Protein AF-A0A959GGP5-F1 (afdb_monomer_lite)

Sequence (194 aa):
MKNLGNFVFILMLCLPVWLNAQAEVTYNLEYDNGTQTYTVSMTSNTAFNPPLSRLTSSTQVTIVVPQVAGGWQVNNLGNLTALQWGFSFLDGTTEGLTDDYLFFAPSNAGTYAPFPISAGTSIPLFSFQSGSGCVGDLALYDNVNDPLNGVPTINADNNMVILGAGPGNIYAGNDSGNVSCAALCEADAGALSY

pLDDT: mean 88.18, std 17.29, range [42.06, 98.88]

Foldseek 3Di:
DDDDDDDDDPPPDPPPPPPPPQKAKAKEWAADLVVQKIWIKMAIQDKDDPPQQAWAQVAKWKKKAADDVPFWDWAPKFFQAQFAKDKDWDDCVVVVDGIIMIMITTPQRPNGGGDIHDHGDIRTGIMTHTPVRFDWWMATDDCPPDPCVVPVVDDRDRFTDTNNSPDDGRYDYYPDGIYHSPNPPPPPPPPPDD

Radius of gyration: 23.64 Å; chains: 1; bounding box: 49×64×92 Å

Structure (mmCIF, N/CA/C/O backbone):
data_AF-A0A959GGP5-F1
#
_entry.id   AF-A0A959GGP5-F1
#
loop_
_atom_site.group_PDB
_atom_site.id
_atom_site.type_symbol
_atom_site.label_atom_id
_atom_site.label_alt_id
_atom_site.label_comp_id
_atom_site.label_asym_id
_atom_site.label_entity_id
_atom_site.label_seq_id
_atom_site.pdbx_PDB_ins_code
_atom_site.Cartn_x
_atom_site.Cartn_y
_atom_site.Cartn_z
_atom_site.occupancy
_atom_site.B_iso_or_equiv
_atom_site.auth_seq_id
_atom_site.auth_comp_id
_atom_site.auth_asym_id
_atom_site.auth_atom_id
_atom_site.pdbx_PDB_model_num
ATOM 1 N N . MET A 1 1 ? 30.192 -0.939 71.213 1.00 45.00 1 MET A N 1
ATOM 2 C CA . MET A 1 1 ? 29.658 -1.429 69.924 1.00 45.00 1 MET A CA 1
ATOM 3 C C . MET A 1 1 ? 28.136 -1.447 70.014 1.00 45.00 1 MET A C 1
ATOM 5 O O . MET A 1 1 ? 27.591 -2.332 70.657 1.00 45.00 1 MET A O 1
ATOM 9 N N . LYS A 1 2 ? 27.458 -0.419 69.487 1.00 42.06 2 LYS A N 1
ATOM 10 C CA . LYS A 1 2 ? 25.993 -0.353 69.349 1.00 42.06 2 LYS A CA 1
ATOM 11 C C . LYS A 1 2 ? 25.688 0.288 67.993 1.00 42.06 2 LYS A C 1
ATOM 13 O O . LYS A 1 2 ? 26.167 1.384 67.724 1.00 42.06 2 LYS A O 1
ATOM 18 N N . ASN A 1 3 ? 24.977 -0.459 67.153 1.00 48.59 3 ASN A N 1
ATOM 19 C CA . ASN A 1 3 ? 24.591 -0.122 65.785 1.00 48.59 3 ASN A CA 1
ATOM 20 C C . ASN A 1 3 ? 23.670 1.105 65.752 1.00 48.59 3 ASN A C 1
ATOM 22 O O . ASN A 1 3 ? 22.672 1.126 66.470 1.00 48.59 3 ASN A O 1
ATOM 26 N N . LEU A 1 4 ? 23.962 2.071 64.879 1.00 48.19 4 LEU A N 1
ATOM 27 C CA . LEU A 1 4 ? 23.022 3.118 64.484 1.00 48.19 4 LEU A CA 1
ATOM 28 C C . LEU A 1 4 ? 22.829 3.011 62.969 1.00 48.19 4 LEU A C 1
ATOM 30 O O . LEU A 1 4 ? 23.739 3.287 62.191 1.00 48.19 4 LEU A O 1
ATOM 34 N N . GLY A 1 5 ? 21.673 2.473 62.588 1.00 48.69 5 GLY A N 1
ATOM 35 C CA . GLY A 1 5 ? 21.310 2.170 61.213 1.00 48.69 5 GLY A CA 1
ATOM 36 C C . GLY A 1 5 ? 20.827 3.390 60.429 1.00 48.69 5 GLY A C 1
ATOM 37 O O . GLY A 1 5 ? 20.190 4.285 60.977 1.00 48.69 5 GLY A O 1
ATOM 38 N N . ASN A 1 6 ? 21.158 3.355 59.137 1.00 54.94 6 ASN A N 1
ATOM 39 C CA . ASN A 1 6 ? 20.435 3.849 57.964 1.00 54.94 6 ASN A CA 1
ATOM 40 C C . ASN A 1 6 ? 19.248 4.790 58.192 1.00 54.94 6 ASN A C 1
ATOM 42 O O . ASN A 1 6 ? 18.201 4.337 58.632 1.00 54.94 6 ASN A O 1
ATOM 46 N N . PHE A 1 7 ? 19.352 6.016 57.678 1.00 51.56 7 PHE A N 1
ATOM 47 C CA . PHE A 1 7 ? 18.235 6.715 57.032 1.00 51.56 7 PHE A CA 1
ATOM 48 C C . PHE A 1 7 ? 18.801 7.798 56.099 1.00 51.56 7 PHE A C 1
ATOM 50 O O . PHE A 1 7 ? 18.854 8.975 56.438 1.00 51.56 7 PHE A O 1
ATOM 57 N N . VAL A 1 8 ? 19.264 7.393 54.913 1.00 55.62 8 VAL A N 1
ATOM 58 C CA . VAL A 1 8 ? 19.416 8.325 53.786 1.00 55.62 8 VAL A CA 1
ATOM 59 C C . VAL A 1 8 ? 18.272 8.037 52.823 1.00 55.62 8 VAL A C 1
ATOM 61 O O . VAL A 1 8 ? 18.156 6.952 52.261 1.00 55.62 8 VAL A O 1
ATOM 64 N N . PHE A 1 9 ? 17.389 9.025 52.748 1.00 52.56 9 PHE A N 1
ATOM 65 C CA . PHE A 1 9 ? 16.197 9.151 51.922 1.00 52.56 9 PHE A CA 1
ATOM 66 C C . PHE A 1 9 ? 16.460 8.745 50.456 1.00 52.56 9 PHE A C 1
ATOM 68 O O . PHE A 1 9 ? 17.037 9.510 49.687 1.00 52.56 9 PHE A O 1
ATOM 75 N N . ILE A 1 10 ? 15.987 7.565 50.044 1.00 54.25 10 ILE A N 1
ATOM 76 C CA . ILE A 1 10 ? 15.736 7.252 48.630 1.00 54.25 10 ILE A CA 1
ATOM 77 C C . ILE A 1 10 ? 14.322 7.759 48.331 1.00 54.25 10 ILE A C 1
ATOM 79 O O . ILE A 1 10 ? 13.338 7.043 48.481 1.00 54.25 10 ILE A O 1
ATOM 83 N N . LEU A 1 11 ? 14.221 9.037 47.971 1.00 48.03 11 LEU A N 1
ATOM 84 C CA . LEU A 1 11 ? 13.014 9.654 47.419 1.00 48.03 11 LEU A CA 1
ATOM 85 C C . LEU A 1 11 ? 13.332 10.112 45.991 1.00 48.03 11 LEU A C 1
ATOM 87 O O . LEU A 1 11 ? 13.309 11.298 45.677 1.00 48.03 11 LEU A O 1
ATOM 91 N N . MET A 1 12 ? 13.707 9.159 45.138 1.00 55.72 12 MET A N 1
ATOM 92 C CA . MET A 1 12 ? 13.961 9.395 43.720 1.00 55.72 12 MET A CA 1
ATOM 93 C C . MET A 1 12 ? 12.880 8.678 42.909 1.00 55.72 12 MET A C 1
ATOM 95 O O . MET A 1 12 ? 12.949 7.479 42.668 1.00 55.72 12 MET A O 1
ATOM 99 N N . LEU A 1 13 ? 11.843 9.453 42.582 1.00 56.72 13 LEU A N 1
ATOM 100 C CA . LEU A 1 13 ? 10.975 9.326 41.410 1.00 56.72 13 LEU A CA 1
ATOM 101 C C . LEU A 1 13 ? 10.589 7.899 40.963 1.00 56.72 13 LEU A C 1
ATOM 103 O O . LEU A 1 13 ? 11.024 7.421 39.921 1.00 56.72 13 LEU A O 1
ATOM 107 N N . CYS A 1 14 ? 9.627 7.287 41.656 1.00 47.84 14 CYS A N 1
ATOM 108 C CA . CYS A 1 14 ? 8.654 6.410 40.993 1.00 47.84 14 CYS A CA 1
ATOM 109 C C . CYS A 1 14 ? 7.588 7.283 40.309 1.00 47.84 14 CYS A C 1
ATOM 111 O O . CYS A 1 14 ? 6.448 7.350 40.764 1.00 47.84 14 CYS A O 1
ATOM 113 N N . LEU A 1 15 ? 7.958 8.000 39.241 1.00 56.94 15 LEU A N 1
ATOM 114 C CA . LEU A 1 15 ? 6.947 8.425 38.274 1.00 56.94 15 LEU A CA 1
ATOM 115 C C . LEU A 1 15 ? 6.553 7.162 37.500 1.00 56.94 15 LEU A C 1
ATOM 117 O O . LEU A 1 15 ? 7.431 6.577 36.862 1.00 56.94 15 LEU A O 1
ATOM 121 N N . PRO A 1 16 ? 5.288 6.709 37.536 1.00 55.59 16 PRO A N 1
ATOM 122 C CA . PRO A 1 16 ? 4.831 5.759 36.540 1.00 55.59 16 PRO A CA 1
ATOM 123 C C . PRO A 1 16 ? 4.953 6.472 35.194 1.00 55.59 16 PRO A C 1
ATOM 125 O O . PRO A 1 16 ? 4.174 7.373 34.879 1.00 55.59 16 PRO A O 1
ATOM 128 N N . VAL A 1 17 ? 5.984 6.127 34.424 1.00 55.81 17 VAL A N 1
ATOM 129 C CA . VAL A 1 17 ? 6.032 6.467 33.008 1.00 55.81 17 VAL A CA 1
ATOM 130 C C . VAL A 1 17 ? 4.931 5.621 32.390 1.00 55.81 17 VAL A C 1
ATOM 132 O O . VAL A 1 17 ? 5.121 4.446 32.091 1.00 55.81 17 VAL A O 1
ATOM 135 N N . TRP A 1 18 ? 3.734 6.194 32.301 1.00 48.09 18 TRP A N 1
ATOM 136 C CA . TRP A 1 18 ? 2.673 5.658 31.471 1.00 48.09 18 TRP A CA 1
ATOM 137 C C . TRP A 1 18 ? 3.182 5.767 30.033 1.00 48.09 18 TRP A C 1
ATOM 139 O O . TRP A 1 18 ? 2.993 6.794 29.381 1.00 48.09 18 TRP A O 1
ATOM 149 N N . LEU A 1 19 ? 3.902 4.745 29.558 1.00 53.75 19 LEU A N 1
ATOM 150 C CA . LEU A 1 19 ? 4.092 4.546 28.130 1.00 53.75 19 LEU A CA 1
ATOM 151 C C . LEU A 1 19 ? 2.705 4.239 27.570 1.00 53.75 19 LEU A C 1
ATOM 153 O O . LEU A 1 19 ? 2.267 3.092 27.541 1.00 53.75 19 LEU A O 1
ATOM 157 N N . ASN A 1 20 ? 1.983 5.284 27.174 1.00 55.25 20 ASN A N 1
ATOM 158 C CA . ASN A 1 20 ? 0.914 5.110 26.211 1.00 55.25 20 ASN A CA 1
ATOM 159 C C . ASN A 1 20 ? 1.620 4.687 24.926 1.00 55.25 20 ASN A C 1
ATOM 161 O O . ASN A 1 20 ? 2.305 5.506 24.312 1.00 55.25 20 ASN A O 1
ATOM 165 N N . ALA A 1 21 ? 1.532 3.402 24.579 1.00 67.44 21 ALA A N 1
ATOM 166 C CA . ALA A 1 21 ? 1.936 2.954 23.257 1.00 67.44 21 ALA A CA 1
ATOM 167 C C . ALA A 1 21 ? 1.161 3.808 22.248 1.00 67.44 21 A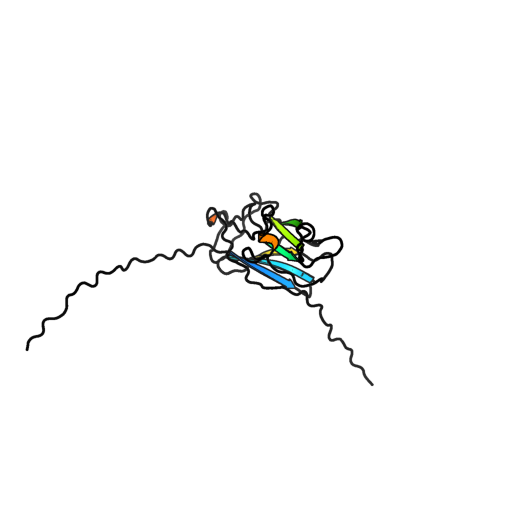LA A C 1
ATOM 169 O O . ALA A 1 21 ? -0.069 3.890 22.323 1.00 67.44 21 ALA A O 1
ATOM 170 N N . GLN A 1 22 ? 1.879 4.524 21.383 1.00 84.25 22 GLN A N 1
ATOM 171 C CA . GLN A 1 22 ? 1.227 5.254 20.306 1.00 84.25 22 GLN A CA 1
ATOM 172 C C . GLN A 1 22 ? 0.592 4.228 19.366 1.00 84.25 22 GLN A C 1
ATOM 174 O O . GLN A 1 22 ? 1.117 3.124 19.196 1.00 84.25 22 GLN A O 1
ATOM 179 N N . ALA A 1 23 ? -0.574 4.561 18.814 1.00 91.19 23 ALA A N 1
ATOM 180 C CA . ALA A 1 23 ? -1.186 3.709 17.810 1.00 91.19 23 ALA A CA 1
ATOM 181 C C . ALA A 1 23 ? -0.257 3.653 16.599 1.00 91.19 23 ALA A C 1
ATOM 183 O O . ALA A 1 23 ? 0.131 4.693 16.075 1.00 91.19 23 ALA A O 1
ATOM 184 N N . GLU A 1 24 ? 0.079 2.443 16.180 1.00 96.62 24 GLU A N 1
ATOM 185 C CA . GLU A 1 24 ? 0.957 2.173 15.050 1.00 96.62 24 GLU A CA 1
ATOM 186 C C . GLU A 1 24 ? 0.287 1.144 14.146 1.00 96.62 24 GLU A C 1
ATOM 188 O O . GLU A 1 24 ? -0.439 0.252 14.613 1.00 96.62 24 GLU A O 1
ATOM 193 N N . VAL A 1 25 ? 0.507 1.302 12.845 1.00 98.31 25 VAL A N 1
ATOM 194 C CA . VAL A 1 25 ? 0.035 0.398 11.804 1.00 98.31 25 VAL A CA 1
ATOM 195 C C . VAL A 1 25 ? 1.187 0.033 10.888 1.00 98.31 25 VAL A C 1
ATOM 197 O O . VAL A 1 25 ? 1.872 0.909 10.368 1.00 98.31 25 VAL A O 1
ATOM 200 N N . THR A 1 26 ? 1.358 -1.258 10.651 1.00 98.75 26 THR A N 1
ATOM 201 C CA . THR A 1 26 ? 2.254 -1.783 9.624 1.00 98.75 26 THR A CA 1
ATOM 202 C C . THR A 1 26 ? 1.454 -2.280 8.429 1.00 98.75 26 THR A C 1
ATOM 204 O O . THR A 1 26 ? 0.290 -2.681 8.563 1.00 98.75 26 THR A O 1
ATOM 207 N N . TYR A 1 27 ? 2.068 -2.235 7.251 1.00 98.88 27 TYR A N 1
ATOM 208 C CA . TYR A 1 27 ? 1.533 -2.841 6.035 1.00 98.88 27 TYR A CA 1
ATOM 209 C C . TYR A 1 27 ? 2.279 -4.120 5.685 1.00 98.88 27 TYR A C 1
ATOM 211 O O . TYR A 1 27 ? 3.458 -4.272 5.978 1.00 98.88 27 TYR A O 1
ATOM 219 N N . ASN A 1 28 ? 1.587 -5.038 5.027 1.00 98.81 28 ASN A N 1
ATOM 220 C CA . ASN A 1 28 ? 2.156 -6.286 4.546 1.00 98.81 28 ASN A CA 1
ATOM 221 C C . ASN A 1 28 ? 1.606 -6.582 3.153 1.00 98.81 28 ASN A C 1
ATOM 223 O O . ASN A 1 28 ? 0.406 -6.419 2.916 1.00 98.81 28 ASN A O 1
ATOM 227 N N . LEU A 1 29 ? 2.493 -6.988 2.250 1.00 98.75 29 LEU A N 1
ATOM 228 C CA . LEU A 1 29 ? 2.181 -7.441 0.905 1.00 98.75 29 LEU A CA 1
ATOM 229 C C . LEU A 1 29 ? 2.503 -8.931 0.812 1.00 98.75 29 LEU A C 1
ATOM 231 O O . LEU A 1 29 ? 3.594 -9.368 1.169 1.00 98.75 29 LEU A O 1
ATOM 235 N N . GLU A 1 30 ? 1.560 -9.703 0.291 1.00 97.62 30 GLU A N 1
ATOM 236 C CA . GLU A 1 30 ? 1.712 -11.137 0.054 1.00 97.62 30 GLU A CA 1
ATOM 237 C C . GLU A 1 30 ? 1.300 -11.483 -1.370 1.00 97.62 30 GLU A C 1
ATOM 239 O O . GLU A 1 30 ? 0.465 -10.799 -1.962 1.00 97.62 30 GLU A O 1
ATOM 244 N N . TYR A 1 31 ? 1.863 -12.564 -1.906 1.00 96.69 31 TYR A N 1
ATOM 245 C CA . TYR A 1 31 ? 1.491 -13.117 -3.203 1.00 96.69 31 TYR A CA 1
ATOM 246 C C . TYR A 1 31 ? 1.055 -14.572 -3.054 1.00 96.69 31 TYR A C 1
ATOM 248 O O . TYR A 1 31 ? 1.803 -15.408 -2.547 1.00 96.69 31 TYR A O 1
ATOM 256 N N . ASP A 1 32 ? -0.149 -14.878 -3.528 1.00 94.81 32 ASP A N 1
ATOM 257 C CA . ASP A 1 32 ? -0.645 -16.243 -3.653 1.00 94.81 32 ASP A CA 1
ATOM 258 C C . ASP A 1 32 ? -0.394 -16.756 -5.072 1.00 94.81 32 ASP A C 1
ATOM 260 O O . ASP A 1 32 ? -0.981 -16.275 -6.042 1.00 94.81 32 ASP A O 1
ATOM 264 N N . ASN A 1 33 ? 0.452 -17.777 -5.187 1.00 90.88 33 ASN A N 1
ATOM 265 C CA . ASN A 1 33 ? 0.838 -18.358 -6.467 1.00 90.88 33 ASN A CA 1
ATOM 266 C C . ASN A 1 33 ? -0.282 -19.176 -7.132 1.00 90.88 33 ASN A C 1
ATOM 268 O O . ASN A 1 33 ? -0.323 -19.295 -8.354 1.00 90.88 33 ASN A O 1
ATOM 272 N N . GLY A 1 34 ? -1.204 -19.740 -6.345 1.00 90.56 34 GLY A N 1
ATOM 273 C CA . GLY A 1 34 ? -2.323 -20.520 -6.874 1.00 90.56 34 GLY A CA 1
ATOM 274 C C . GLY A 1 34 ? -3.360 -19.640 -7.567 1.00 90.56 34 GLY A C 1
ATOM 275 O O . GLY A 1 34 ? -3.949 -20.039 -8.570 1.00 90.56 34 GLY A O 1
ATOM 276 N N . THR A 1 35 ? -3.558 -18.425 -7.054 1.00 92.75 35 THR A N 1
ATOM 277 C CA . THR A 1 35 ? -4.512 -17.453 -7.607 1.00 92.75 35 THR A CA 1
ATOM 278 C C . THR A 1 35 ? -3.846 -16.307 -8.368 1.00 92.75 35 THR A C 1
ATOM 280 O O . THR A 1 35 ? -4.548 -15.488 -8.956 1.00 92.75 35 THR A O 1
ATOM 283 N N . GLN A 1 36 ? -2.512 -16.244 -8.371 1.00 93.88 36 GLN A N 1
ATOM 284 C CA . GLN A 1 36 ? -1.698 -15.154 -8.921 1.00 93.88 36 GLN A CA 1
ATOM 285 C C . GLN A 1 36 ? -2.081 -13.774 -8.370 1.00 93.88 36 GLN A C 1
ATOM 287 O O . GLN A 1 36 ? -2.052 -12.773 -9.088 1.00 93.88 36 GLN A O 1
ATOM 292 N N . THR A 1 37 ? -2.473 -13.727 -7.098 1.00 96.31 37 THR A N 1
ATOM 293 C CA . THR A 1 37 ? -3.081 -12.548 -6.478 1.00 96.31 37 THR A CA 1
ATOM 294 C C . THR A 1 37 ? -2.156 -11.957 -5.430 1.00 96.31 37 THR A C 1
ATOM 296 O O . THR A 1 37 ? -1.732 -12.645 -4.503 1.00 96.31 37 THR A O 1
ATOM 299 N N . TYR A 1 38 ? -1.895 -10.660 -5.550 1.00 98.00 38 TYR A N 1
ATOM 300 C CA . TYR A 1 38 ? -1.290 -9.864 -4.494 1.00 98.00 38 TYR A CA 1
ATOM 301 C C . TYR A 1 38 ? -2.360 -9.435 -3.496 1.00 98.00 38 TYR A C 1
ATOM 303 O O . TYR A 1 38 ? -3.426 -8.971 -3.899 1.00 98.00 38 TYR A O 1
ATOM 311 N N . THR A 1 39 ? -2.076 -9.549 -2.202 1.00 98.69 39 THR A N 1
ATOM 312 C CA . THR A 1 39 ? -2.950 -9.058 -1.130 1.00 98.69 39 THR A CA 1
ATOM 313 C C . THR A 1 39 ? -2.188 -8.081 -0.256 1.00 98.69 39 THR A C 1
ATOM 315 O O . THR A 1 39 ? -1.097 -8.386 0.217 1.00 98.69 39 THR A O 1
ATOM 318 N N . VAL A 1 40 ? -2.785 -6.911 -0.030 1.00 98.81 40 VAL A N 1
ATOM 319 C CA . VAL A 1 40 ? -2.290 -5.922 0.925 1.00 98.81 40 VAL A CA 1
ATOM 320 C C . VAL A 1 40 ? -3.116 -6.015 2.194 1.00 98.81 40 VAL A C 1
ATOM 322 O O . VAL A 1 40 ? -4.348 -5.948 2.161 1.00 98.81 40 VAL A O 1
ATOM 325 N N . SER A 1 41 ? -2.433 -6.111 3.325 1.00 98.88 41 SER A N 1
ATOM 326 C CA . SER A 1 41 ? -3.032 -6.119 4.656 1.00 98.88 41 SER A CA 1
ATOM 327 C C . SER A 1 41 ? -2.415 -5.063 5.562 1.00 98.88 41 SER A C 1
ATOM 329 O O . SER A 1 41 ? -1.284 -4.632 5.346 1.00 98.88 41 SER A O 1
ATOM 331 N N . MET A 1 42 ? -3.149 -4.686 6.606 1.00 98.62 42 MET A N 1
ATOM 332 C CA . MET A 1 42 ? -2.640 -3.868 7.703 1.00 98.62 42 MET A CA 1
ATOM 333 C C . MET A 1 42 ? -2.699 -4.620 9.030 1.00 98.62 42 MET A C 1
ATOM 335 O O . MET A 1 42 ? -3.643 -5.372 9.269 1.00 98.62 42 MET A O 1
ATOM 339 N N . THR A 1 43 ? -1.766 -4.328 9.931 1.00 98.69 43 THR A N 1
ATOM 340 C CA . THR A 1 43 ? -1.826 -4.760 11.333 1.00 98.69 43 THR A CA 1
ATOM 341 C C . THR A 1 43 ? -1.704 -3.535 12.221 1.00 98.69 43 THR A C 1
ATOM 343 O O . THR A 1 43 ? -0.783 -2.747 12.051 1.00 98.69 43 THR A O 1
ATOM 346 N N . SER A 1 44 ? -2.622 -3.355 13.175 1.00 98.25 44 SER A N 1
ATOM 347 C CA . SER A 1 44 ? -2.496 -2.291 14.179 1.00 98.25 44 SER A CA 1
ATOM 348 C C . SER A 1 44 ? -2.109 -2.854 15.537 1.00 98.25 44 SER A C 1
ATOM 350 O O . SER A 1 44 ? -2.639 -3.884 15.950 1.00 98.25 44 SER A O 1
ATOM 352 N N . ASN A 1 45 ? -1.255 -2.152 16.282 1.00 97.62 45 ASN A N 1
ATOM 353 C CA . ASN A 1 45 ? -0.981 -2.476 17.687 1.00 97.62 45 ASN A CA 1
ATOM 354 C C . ASN A 1 45 ? -2.140 -2.082 18.633 1.00 97.62 45 ASN A C 1
ATOM 356 O O . ASN A 1 45 ? -2.149 -2.469 19.801 1.00 97.62 45 ASN A O 1
ATOM 360 N N . THR A 1 46 ? -3.123 -1.328 18.132 1.00 96.94 46 THR A N 1
ATOM 361 C CA . THR A 1 46 ? -4.232 -0.758 18.899 1.00 96.94 46 THR A CA 1
ATOM 362 C C . THR A 1 46 ? -5.565 -1.207 18.312 1.00 96.94 46 THR A C 1
ATOM 364 O O . THR A 1 46 ? -5.748 -1.261 17.098 1.00 96.94 46 THR A O 1
ATOM 367 N N . ALA A 1 47 ? -6.525 -1.532 19.178 1.00 97.81 47 ALA A N 1
ATOM 368 C CA . ALA A 1 47 ? -7.859 -1.912 18.737 1.00 97.81 47 ALA A CA 1
ATOM 369 C C . ALA A 1 47 ? -8.753 -0.679 18.536 1.00 97.81 47 ALA A C 1
ATOM 371 O O . ALA A 1 47 ? -8.809 0.203 19.394 1.00 97.81 47 ALA A O 1
ATOM 372 N N . PHE A 1 48 ? -9.527 -0.663 17.451 1.00 97.56 48 PHE A N 1
ATOM 373 C CA . PHE A 1 48 ? -10.536 0.357 17.178 1.00 97.56 48 PHE A CA 1
ATOM 374 C C . PHE A 1 48 ? -11.872 -0.293 16.834 1.00 97.56 48 PHE A C 1
ATOM 376 O O . PHE A 1 48 ? -11.954 -1.175 15.982 1.00 97.56 48 PHE A O 1
ATOM 383 N N . ASN A 1 49 ? -12.946 0.191 17.451 1.00 97.69 49 ASN A N 1
ATOM 384 C CA . ASN A 1 49 ? -14.305 -0.244 17.143 1.00 97.69 49 ASN A CA 1
ATOM 385 C C . ASN A 1 49 ? -15.060 0.849 16.376 1.00 97.69 49 ASN A C 1
ATOM 387 O O . ASN A 1 49 ? -14.814 2.037 16.616 1.00 97.69 49 ASN A O 1
ATOM 391 N N . PRO A 1 50 ? -16.000 0.490 15.483 1.00 96.94 50 PRO A N 1
ATOM 392 C CA . PRO A 1 50 ? -16.883 1.460 14.853 1.00 96.94 50 PRO A CA 1
ATOM 393 C C . PRO A 1 50 ? -17.583 2.352 15.897 1.00 96.94 50 PRO A C 1
ATOM 395 O O . PRO A 1 50 ? -18.003 1.852 16.941 1.00 96.94 50 PRO A O 1
ATOM 398 N N . PRO A 1 51 ? -17.726 3.666 15.641 1.00 95.31 51 PRO A N 1
ATOM 399 C CA . PRO A 1 51 ? -17.366 4.366 14.404 1.00 95.31 51 PRO A CA 1
ATOM 400 C C . PRO A 1 51 ? -15.903 4.848 14.344 1.00 95.31 51 PRO A C 1
ATOM 402 O O . PRO A 1 51 ? -15.510 5.441 13.341 1.00 95.31 51 PRO A O 1
ATOM 405 N N . LEU A 1 52 ? -15.106 4.630 15.396 1.00 96.81 52 LEU A N 1
ATOM 406 C CA . LEU A 1 52 ? -13.742 5.156 15.530 1.00 96.81 52 LEU A CA 1
ATOM 407 C C . LEU A 1 52 ? -12.700 4.396 14.700 1.00 96.81 52 LEU A C 1
ATOM 409 O O . LEU A 1 52 ? -11.643 4.942 14.412 1.00 96.81 52 LEU A O 1
ATOM 413 N N . SER A 1 53 ? -13.001 3.188 14.232 1.00 97.00 53 SER A N 1
ATOM 414 C CA . SER A 1 53 ? -12.149 2.428 13.304 1.00 97.00 53 SER A CA 1
ATOM 415 C C . SER A 1 53 ? -12.159 2.951 11.861 1.00 97.00 53 SER A C 1
ATOM 417 O O . SER A 1 53 ? -11.788 2.247 10.927 1.00 97.00 53 SER A O 1
ATOM 419 N N . ARG A 1 54 ? -12.615 4.188 11.648 1.00 96.75 54 ARG A N 1
ATOM 420 C CA . ARG A 1 54 ? -12.733 4.780 10.321 1.00 96.75 54 ARG A CA 1
ATOM 421 C C . ARG A 1 54 ? -11.374 5.260 9.802 1.00 96.75 54 ARG A C 1
ATOM 423 O O . ARG A 1 54 ? -10.872 6.281 10.253 1.00 96.75 54 ARG A O 1
ATOM 430 N N . LEU A 1 55 ? -10.856 4.576 8.792 1.00 96.44 55 LEU A N 1
ATOM 431 C CA . LEU A 1 55 ? -9.834 5.041 7.855 1.00 96.44 55 LEU A CA 1
ATOM 432 C C . LEU A 1 55 ? -10.332 6.269 7.075 1.00 96.44 55 LEU A C 1
ATOM 434 O O . LEU A 1 55 ? -11.489 6.300 6.630 1.00 96.44 55 LEU A O 1
ATOM 438 N N . THR A 1 56 ? -9.473 7.275 6.926 1.00 94.25 56 THR A N 1
ATOM 439 C CA . THR A 1 56 ? -9.779 8.536 6.227 1.00 94.25 56 THR A CA 1
ATOM 440 C C . THR A 1 56 ? -9.353 8.497 4.755 1.00 94.25 56 THR A C 1
ATOM 442 O O . THR A 1 56 ? -8.688 7.562 4.307 1.00 94.25 56 THR A O 1
ATOM 445 N N . SER A 1 57 ? -9.702 9.547 4.003 1.00 93.44 57 SER A N 1
ATOM 446 C CA . SER A 1 57 ? -9.320 9.717 2.594 1.00 93.44 57 SER A CA 1
ATOM 447 C C . SER A 1 57 ? -7.829 9.961 2.376 1.00 93.44 57 SER A C 1
ATOM 449 O O . SER A 1 57 ? -7.385 9.903 1.240 1.00 93.44 57 SER A O 1
ATO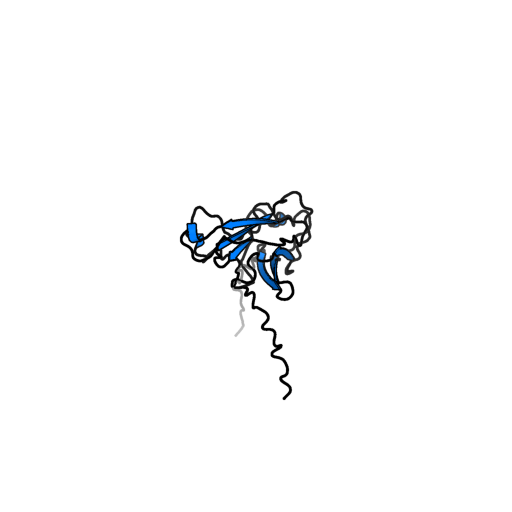M 451 N N . SER A 1 58 ? -7.063 10.271 3.426 1.00 93.31 58 SER A N 1
ATOM 452 C CA . SER A 1 58 ? -5.612 10.418 3.313 1.00 93.31 58 SER A CA 1
ATOM 453 C C . SER A 1 58 ? -4.880 9.080 3.397 1.00 93.31 58 SER A C 1
ATOM 455 O O . SER A 1 58 ? -3.676 9.061 3.186 1.00 93.31 58 SER A O 1
ATOM 457 N N . THR A 1 59 ? -5.566 7.981 3.730 1.00 96.50 59 THR A N 1
ATOM 458 C CA . THR A 1 59 ? -4.950 6.648 3.743 1.00 96.50 59 THR A CA 1
ATOM 459 C C . THR A 1 59 ? -4.416 6.317 2.350 1.00 96.50 59 THR A C 1
ATOM 461 O O . THR A 1 59 ? -5.154 6.429 1.373 1.00 96.50 59 THR A O 1
ATOM 464 N N . GLN A 1 60 ? -3.158 5.898 2.272 1.00 98.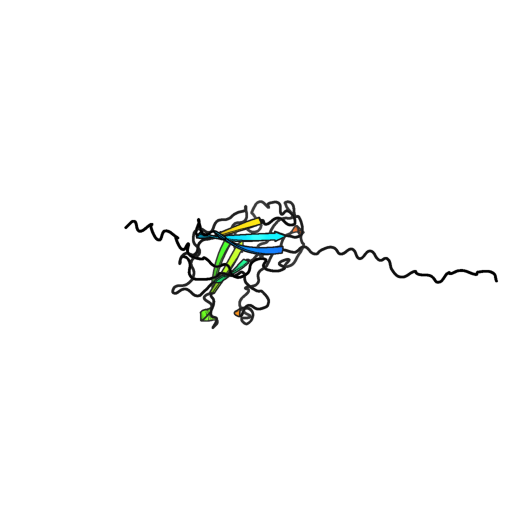25 60 GLN A N 1
ATOM 465 C CA . GLN A 1 60 ? -2.474 5.545 1.036 1.00 98.25 60 GLN A CA 1
ATOM 466 C C . GLN A 1 60 ? -1.588 4.323 1.268 1.00 98.25 60 GLN A C 1
ATOM 468 O O . GLN A 1 60 ? -0.912 4.226 2.298 1.00 98.25 60 GLN A O 1
ATOM 473 N N . VAL A 1 61 ? -1.602 3.408 0.301 1.00 98.81 61 VAL A N 1
ATOM 474 C CA . VAL A 1 61 ? -0.619 2.330 0.169 1.00 98.81 61 VAL A CA 1
ATOM 475 C C . VAL A 1 61 ? 0.074 2.499 -1.174 1.00 98.81 61 VAL A C 1
ATOM 477 O O . VAL A 1 61 ? -0.593 2.490 -2.207 1.00 98.81 61 VAL A O 1
ATOM 480 N N . THR A 1 62 ? 1.392 2.629 -1.168 1.00 98.88 62 THR A N 1
ATOM 481 C CA . THR A 1 62 ? 2.202 2.731 -2.381 1.00 98.88 62 THR A CA 1
ATOM 482 C C . THR A 1 62 ? 2.999 1.449 -2.571 1.00 98.88 62 THR A C 1
ATOM 484 O O . THR A 1 62 ? 3.628 0.947 -1.634 1.00 98.88 62 THR A O 1
ATOM 487 N N . ILE A 1 63 ? 2.968 0.914 -3.788 1.00 98.69 63 ILE A N 1
ATOM 488 C CA . ILE A 1 63 ? 3.698 -0.292 -4.178 1.00 98.69 63 ILE A CA 1
ATOM 489 C C . ILE A 1 63 ? 4.701 0.081 -5.266 1.00 98.69 63 ILE A C 1
ATOM 491 O O . ILE A 1 63 ? 4.330 0.685 -6.273 1.00 98.69 63 ILE A O 1
ATOM 495 N N . VAL A 1 64 ? 5.954 -0.299 -5.042 1.00 98.50 64 VAL A N 1
ATOM 496 C CA . VAL A 1 64 ? 7.055 -0.233 -6.002 1.00 98.50 64 VAL A CA 1
ATOM 497 C C . VAL A 1 64 ? 6.987 -1.472 -6.877 1.00 98.50 64 VAL A C 1
ATOM 499 O O . VAL A 1 64 ? 6.878 -2.599 -6.375 1.00 98.50 64 VAL A O 1
ATOM 502 N N . VAL A 1 65 ? 7.013 -1.260 -8.185 1.00 97.44 65 VAL A N 1
ATOM 503 C CA . VAL A 1 65 ? 6.831 -2.313 -9.177 1.00 97.44 65 VAL A CA 1
ATOM 504 C C . VAL A 1 65 ? 7.899 -2.185 -10.276 1.00 97.44 65 VAL A C 1
ATOM 506 O O . VAL A 1 65 ? 8.291 -1.071 -10.618 1.00 97.44 65 VAL A O 1
ATOM 509 N N . PRO A 1 66 ? 8.394 -3.290 -10.860 1.00 95.62 66 PRO A N 1
ATOM 510 C CA . PRO A 1 66 ? 9.425 -3.222 -11.894 1.00 95.62 66 PRO A CA 1
ATOM 511 C C . PRO A 1 66 ? 8.860 -2.595 -13.165 1.00 95.62 66 PRO A C 1
ATOM 513 O O . PRO A 1 66 ? 7.710 -2.846 -13.503 1.00 95.62 66 PRO A O 1
ATOM 516 N N . GLN A 1 67 ? 9.652 -1.841 -13.920 1.00 93.19 67 GLN A N 1
ATOM 517 C CA . GLN A 1 67 ? 9.171 -1.213 -15.155 1.00 93.19 67 GLN A CA 1
ATOM 518 C C . GLN A 1 67 ? 8.637 -2.226 -16.176 1.00 93.19 67 GLN A C 1
ATOM 520 O O . GLN A 1 67 ? 9.279 -3.235 -16.482 1.00 93.19 67 GLN A O 1
ATOM 525 N N . VAL A 1 68 ? 7.475 -1.919 -16.762 1.00 88.94 68 VAL A N 1
ATOM 526 C CA . VAL A 1 68 ? 6.875 -2.715 -17.843 1.00 88.94 68 VAL A CA 1
ATOM 527 C C . VAL A 1 68 ? 6.571 -1.828 -19.044 1.00 88.94 68 VAL A C 1
ATOM 529 O O . VAL A 1 68 ? 5.969 -0.762 -18.927 1.00 88.94 68 VAL A O 1
ATOM 532 N N . ALA A 1 69 ? 6.948 -2.290 -20.238 1.00 86.19 69 ALA A N 1
ATOM 533 C CA . ALA A 1 69 ? 6.643 -1.587 -21.477 1.00 86.19 69 ALA A CA 1
ATOM 534 C C . ALA A 1 69 ? 5.123 -1.403 -21.650 1.00 86.19 69 ALA A C 1
ATOM 536 O O . ALA A 1 69 ? 4.369 -2.373 -21.648 1.00 86.19 69 ALA A O 1
ATOM 537 N N . GLY A 1 70 ? 4.685 -0.156 -21.841 1.00 85.00 70 GLY A N 1
ATOM 538 C CA . GLY A 1 70 ? 3.262 0.193 -21.931 1.00 85.00 70 GLY A CA 1
ATOM 539 C C . GLY A 1 70 ? 2.601 0.535 -20.589 1.00 85.00 70 GLY A C 1
ATOM 540 O O . GLY A 1 70 ? 1.416 0.867 -20.585 1.00 85.00 70 GLY A O 1
ATOM 541 N N . GLY A 1 71 ? 3.361 0.515 -19.490 1.00 88.88 71 GLY A N 1
ATOM 542 C CA . GLY A 1 71 ? 2.908 0.881 -18.152 1.00 88.88 71 GLY A CA 1
ATOM 543 C C . GLY A 1 71 ? 2.178 -0.246 -17.426 1.00 88.88 71 GLY A C 1
ATOM 544 O O . GLY A 1 71 ? 1.729 -1.232 -18.017 1.00 88.88 71 GLY A O 1
ATOM 545 N N . TRP A 1 72 ? 2.044 -0.091 -16.111 1.00 93.50 72 TRP A N 1
ATOM 546 C CA . TRP A 1 72 ? 1.376 -1.085 -15.281 1.00 93.50 72 TRP A CA 1
ATOM 547 C C . TRP A 1 72 ? -0.136 -1.075 -15.426 1.00 93.50 72 TRP A C 1
ATOM 549 O O . TRP A 1 72 ? -0.776 -0.032 -15.550 1.00 93.50 72 TRP A O 1
ATOM 559 N N . GLN A 1 73 ? -0.710 -2.272 -15.333 1.00 94.12 73 GLN A N 1
ATOM 560 C CA . GLN A 1 73 ? -2.147 -2.490 -15.261 1.00 94.12 73 GLN A CA 1
ATOM 561 C C . GLN A 1 73 ? -2.466 -3.287 -13.997 1.00 94.12 73 GLN A C 1
ATOM 563 O O . GLN A 1 73 ? -1.815 -4.292 -13.704 1.00 94.12 73 GLN A O 1
ATOM 568 N N . VAL A 1 74 ? -3.488 -2.846 -13.269 1.00 96.50 74 VAL A N 1
ATOM 569 C CA . VAL A 1 74 ? -4.031 -3.537 -12.097 1.00 96.50 74 VAL A CA 1
ATOM 570 C C . VAL A 1 74 ? -5.339 -4.196 -12.519 1.00 96.50 74 VAL A C 1
ATOM 572 O O . VAL A 1 74 ? -6.329 -3.518 -12.793 1.00 96.50 74 VAL A O 1
ATOM 575 N N . ASN A 1 75 ? -5.342 -5.524 -12.565 1.00 96.56 75 ASN A N 1
ATOM 576 C CA . ASN A 1 75 ? -6.518 -6.323 -12.881 1.00 96.56 75 ASN A CA 1
ATOM 577 C C . ASN A 1 75 ? -7.160 -6.856 -11.602 1.00 96.56 75 ASN A C 1
ATOM 579 O O . ASN A 1 75 ? -6.486 -7.081 -10.599 1.00 96.56 75 ASN A O 1
ATOM 583 N N . ASN A 1 76 ? -8.472 -7.100 -11.661 1.00 97.00 76 ASN A N 1
ATOM 584 C CA . ASN A 1 76 ? -9.223 -7.755 -10.588 1.00 97.00 76 ASN A CA 1
ATOM 585 C C . ASN A 1 76 ? -8.990 -7.125 -9.201 1.00 97.00 76 ASN A C 1
ATOM 587 O O . ASN A 1 76 ? -8.834 -7.841 -8.216 1.00 97.00 76 ASN A O 1
ATOM 591 N N . LEU A 1 77 ? -8.973 -5.785 -9.129 1.00 98.44 77 LEU A N 1
ATOM 592 C CA . LEU A 1 77 ? -8.876 -5.059 -7.862 1.00 98.44 77 LEU A CA 1
ATOM 593 C C . LEU A 1 77 ? -10.076 -5.411 -6.969 1.00 98.44 77 LEU A C 1
ATOM 595 O O . LEU A 1 77 ? -11.205 -4.980 -7.214 1.00 98.44 77 LEU A O 1
ATOM 599 N N . GLY A 1 78 ? -9.822 -6.228 -5.951 1.00 98.31 78 GLY A N 1
ATOM 600 C CA . GLY A 1 78 ? -10.814 -6.743 -5.020 1.00 98.31 78 GLY A CA 1
ATOM 601 C C . GLY A 1 78 ? -10.753 -6.013 -3.686 1.00 98.31 78 GLY A C 1
ATOM 602 O O . GLY A 1 78 ? -9.708 -5.977 -3.041 1.00 98.31 78 GLY A O 1
ATOM 603 N N . ASN A 1 79 ? -11.887 -5.478 -3.238 1.00 98.12 79 ASN A N 1
ATOM 604 C CA . ASN A 1 79 ? -12.024 -4.856 -1.922 1.00 98.12 79 ASN A CA 1
ATOM 605 C C . ASN A 1 79 ? -12.323 -5.931 -0.872 1.00 98.12 79 ASN A C 1
ATOM 607 O O . ASN A 1 79 ? -13.348 -6.606 -0.958 1.00 98.12 79 ASN A O 1
ATOM 611 N N . LEU A 1 80 ? -11.438 -6.092 0.114 1.00 98.12 80 LEU A N 1
ATOM 612 C CA . LEU A 1 80 ? -11.530 -7.160 1.125 1.00 98.12 80 LEU A CA 1
ATOM 613 C C . LEU A 1 80 ? -12.180 -6.685 2.433 1.00 98.12 80 LEU A C 1
ATOM 615 O O . LEU A 1 80 ? -12.355 -7.447 3.381 1.00 98.12 80 LEU A O 1
ATOM 619 N N . THR A 1 81 ? -12.611 -5.425 2.450 1.00 96.94 81 THR A N 1
ATOM 620 C CA . THR A 1 81 ? -13.418 -4.812 3.504 1.00 96.94 81 THR A CA 1
ATOM 621 C C . THR A 1 81 ? -14.549 -3.986 2.875 1.00 96.94 81 THR A C 1
ATOM 623 O O . THR A 1 81 ? -14.713 -3.944 1.656 1.00 96.94 81 THR A O 1
ATOM 626 N N . ALA A 1 82 ? -15.329 -3.275 3.695 1.00 96.25 82 ALA A N 1
ATOM 627 C CA . ALA A 1 82 ? -16.304 -2.300 3.195 1.00 96.25 82 ALA A CA 1
ATOM 628 C C . ALA A 1 82 ? -15.654 -1.061 2.532 1.00 96.25 82 ALA A C 1
ATOM 630 O O . ALA A 1 82 ? -16.336 -0.300 1.837 1.00 96.25 82 ALA A O 1
ATOM 631 N N . LEU A 1 83 ? -14.352 -0.843 2.745 1.00 96.38 83 LEU A N 1
ATOM 632 C CA . LEU A 1 83 ? -13.592 0.231 2.115 1.00 96.38 83 LEU A CA 1
ATOM 633 C C . LEU A 1 83 ? -13.327 -0.118 0.649 1.00 96.38 83 LEU A C 1
ATOM 635 O O . LEU A 1 83 ? -12.818 -1.194 0.349 1.00 96.38 83 LEU A O 1
ATOM 639 N N . GLN A 1 84 ? -13.701 0.778 -0.258 1.00 97.69 84 GLN A N 1
ATOM 640 C CA . GLN A 1 84 ? -13.427 0.631 -1.683 1.00 97.69 84 GLN A CA 1
ATOM 641 C C . GLN A 1 84 ? -12.111 1.323 -2.013 1.00 97.69 84 GLN A C 1
ATOM 643 O O . GLN A 1 84 ? -11.904 2.465 -1.605 1.00 97.69 84 GLN A O 1
ATOM 648 N N . TRP A 1 85 ? -11.256 0.650 -2.770 1.00 98.06 85 TRP A N 1
ATOM 649 C CA . TRP A 1 85 ? -9.957 1.148 -3.196 1.00 98.06 85 TRP A CA 1
ATOM 650 C C . TRP A 1 85 ? -9.983 1.525 -4.673 1.00 98.06 85 TRP A C 1
ATOM 652 O O . TRP A 1 85 ? -10.614 0.861 -5.496 1.00 98.06 85 TRP A O 1
ATOM 662 N N . GLY A 1 86 ? -9.315 2.625 -4.994 1.00 97.75 86 GLY A N 1
ATOM 663 C CA . GLY A 1 86 ? -8.898 2.967 -6.347 1.00 97.75 86 GLY A CA 1
ATOM 664 C C . GLY A 1 86 ? -7.378 2.979 -6.421 1.00 97.75 86 GLY A C 1
ATOM 665 O O . GLY A 1 86 ? -6.710 2.955 -5.385 1.00 97.75 86 GLY A O 1
ATOM 666 N N . PHE A 1 87 ? -6.844 3.038 -7.639 1.00 97.62 87 PHE A N 1
ATOM 667 C CA . PHE A 1 87 ? -5.409 3.171 -7.849 1.00 97.62 87 PHE A CA 1
ATOM 668 C C . PHE A 1 87 ? -5.078 4.229 -8.905 1.00 97.62 87 PHE A C 1
ATOM 670 O O . PHE A 1 87 ? -5.899 4.535 -9.774 1.00 97.62 87 PHE A O 1
ATOM 677 N N . SER A 1 88 ? -3.859 4.754 -8.836 1.00 97.06 88 SER A N 1
ATOM 678 C CA . SER A 1 88 ? -3.195 5.491 -9.911 1.00 97.06 88 SER A CA 1
ATOM 679 C C . SER A 1 88 ? -1.789 4.934 -10.145 1.00 97.06 88 SER A C 1
ATOM 681 O O . SER A 1 88 ? -1.261 4.180 -9.328 1.00 97.06 88 SER A O 1
ATOM 683 N N . PHE A 1 89 ? -1.201 5.286 -11.286 1.00 96.75 89 PHE A N 1
ATOM 684 C CA . PHE A 1 89 ? 0.101 4.805 -11.740 1.00 96.75 89 PHE A CA 1
ATOM 685 C C . PHE A 1 89 ? 1.031 5.984 -12.033 1.00 96.75 89 PHE A C 1
ATOM 687 O O . PHE A 1 89 ? 0.586 6.999 -12.576 1.00 96.75 89 PHE A O 1
ATOM 694 N N . LEU A 1 90 ? 2.310 5.817 -11.705 1.00 97.19 90 LEU A N 1
ATOM 695 C CA . LEU A 1 90 ? 3.410 6.676 -12.126 1.00 97.19 90 LEU A CA 1
ATOM 696 C C . LEU A 1 90 ? 4.457 5.823 -12.842 1.00 97.19 90 LEU A C 1
ATOM 698 O O . LEU A 1 90 ? 4.966 4.857 -12.275 1.00 97.19 90 LEU A O 1
ATOM 702 N N . ASP A 1 91 ? 4.783 6.243 -14.062 1.00 96.62 91 ASP A N 1
ATOM 703 C CA . ASP A 1 91 ? 5.942 5.767 -14.810 1.00 96.62 91 ASP A CA 1
ATOM 704 C C . ASP A 1 91 ? 7.187 6.443 -14.234 1.00 96.62 91 ASP A C 1
ATOM 706 O O . ASP A 1 91 ? 7.371 7.651 -14.393 1.00 96.62 91 ASP A O 1
ATOM 710 N N . GLY A 1 92 ? 8.036 5.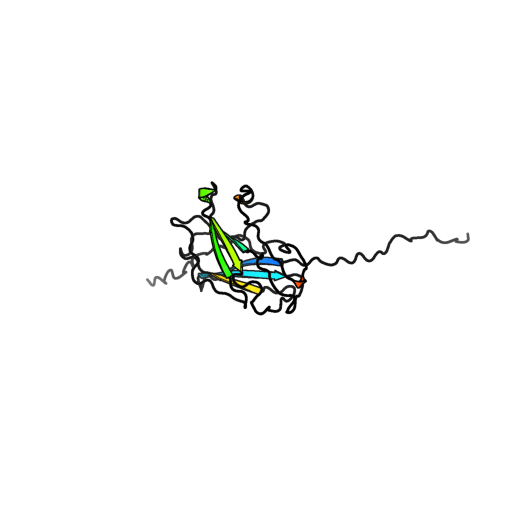692 -13.538 1.00 96.38 92 GLY A N 1
ATOM 711 C CA . GLY A 1 92 ? 9.210 6.279 -12.899 1.00 96.38 92 GLY A CA 1
ATOM 712 C C . GLY A 1 92 ? 10.259 6.764 -13.895 1.00 96.38 92 GLY A C 1
ATOM 713 O O . GLY A 1 92 ? 11.097 7.594 -13.534 1.00 96.38 92 GLY A O 1
ATOM 714 N N . THR A 1 93 ? 10.211 6.334 -15.163 1.00 95.12 93 THR A N 1
ATOM 715 C CA . THR A 1 93 ? 11.157 6.820 -16.179 1.00 95.12 93 THR A CA 1
ATOM 716 C C . THR A 1 93 ? 10.991 8.313 -16.453 1.00 95.12 93 THR A C 1
ATOM 718 O O . THR A 1 93 ? 11.975 8.974 -16.797 1.00 95.12 93 THR A O 1
ATOM 721 N N . THR A 1 94 ? 9.793 8.877 -16.244 1.00 94.94 94 THR A N 1
ATOM 722 C CA . THR A 1 94 ? 9.559 10.325 -16.398 1.00 94.94 94 THR A CA 1
ATOM 723 C C . THR A 1 94 ? 10.297 11.141 -15.345 1.00 94.94 94 THR A C 1
ATOM 725 O O . THR A 1 94 ? 10.627 12.299 -15.592 1.00 94.94 94 THR A O 1
ATOM 728 N N . GLU A 1 95 ? 10.624 10.506 -14.220 1.00 95.88 95 GLU A N 1
ATOM 729 C CA . GLU A 1 95 ? 11.374 11.078 -13.104 1.00 95.88 95 GLU A CA 1
ATOM 730 C C . GLU A 1 95 ? 12.841 10.601 -13.071 1.00 95.88 95 GLU A C 1
ATOM 732 O O . GLU A 1 95 ? 13.589 10.935 -12.153 1.00 95.88 95 GLU A O 1
ATOM 737 N N . GLY A 1 96 ? 13.286 9.832 -14.075 1.00 95.31 96 GLY A N 1
ATOM 738 C CA . GLY A 1 96 ? 14.651 9.296 -14.151 1.00 95.31 96 GLY A CA 1
ATOM 739 C C . GLY A 1 96 ? 14.929 8.117 -13.210 1.00 95.31 96 GLY A C 1
ATOM 740 O O . GLY A 1 96 ? 16.088 7.880 -12.864 1.00 95.31 96 GLY A O 1
ATOM 741 N N . LEU A 1 97 ? 13.888 7.394 -12.795 1.00 96.31 97 LEU A N 1
ATOM 742 C CA . LEU A 1 97 ? 13.956 6.240 -11.896 1.00 96.31 97 LEU A CA 1
ATOM 743 C C . LEU A 1 97 ? 13.927 4.908 -12.667 1.00 96.31 97 LEU A C 1
ATOM 745 O O . LEU A 1 97 ? 13.655 4.866 -13.869 1.00 96.31 97 LEU A O 1
ATOM 749 N N . THR A 1 98 ? 14.242 3.815 -11.966 1.00 95.62 98 THR A N 1
ATOM 750 C CA . THR A 1 98 ? 14.302 2.440 -12.507 1.00 95.62 98 THR A CA 1
ATOM 751 C C . THR A 1 98 ? 13.066 1.599 -12.221 1.00 95.62 98 THR A C 1
ATOM 753 O O . THR A 1 98 ? 12.911 0.527 -12.803 1.00 95.62 98 THR A O 1
ATOM 756 N N . ASP A 1 99 ? 12.196 2.091 -11.351 1.00 96.81 99 ASP A N 1
ATOM 757 C CA . ASP A 1 99 ? 10.992 1.413 -10.895 1.00 96.81 99 ASP A CA 1
ATOM 758 C C . ASP A 1 99 ? 9.779 2.292 -11.177 1.00 96.81 99 ASP A C 1
ATOM 760 O O . ASP A 1 99 ? 9.898 3.509 -11.306 1.00 96.81 99 ASP A O 1
ATOM 764 N N . ASP A 1 100 ? 8.623 1.658 -11.289 1.00 97.38 100 ASP A N 1
ATOM 765 C CA . ASP A 1 100 ? 7.323 2.299 -11.418 1.00 97.38 100 ASP A CA 1
ATOM 766 C C . ASP A 1 100 ? 6.574 2.240 -10.080 1.00 97.38 100 ASP A C 1
ATOM 768 O O . ASP A 1 100 ? 6.928 1.482 -9.172 1.00 97.38 100 ASP A O 1
ATOM 772 N N . TYR A 1 101 ? 5.496 3.020 -9.961 1.00 98.31 101 TYR A N 1
ATOM 773 C CA . TYR A 1 101 ? 4.767 3.152 -8.700 1.00 98.31 101 TYR A CA 1
ATOM 774 C C . TYR A 1 101 ? 3.256 3.047 -8.892 1.00 98.31 101 TYR A C 1
ATOM 776 O O . TYR A 1 101 ? 2.668 3.662 -9.786 1.00 98.31 101 TYR A O 1
ATOM 784 N N . LEU A 1 102 ? 2.617 2.287 -8.004 1.00 98.50 102 LEU A N 1
ATOM 785 C CA . LEU A 1 102 ? 1.166 2.178 -7.891 1.00 98.50 102 LEU A CA 1
ATOM 786 C C . LEU A 1 102 ? 0.711 2.795 -6.571 1.00 98.50 102 LEU A C 1
ATOM 788 O O . LEU A 1 102 ? 1.139 2.352 -5.507 1.00 98.50 102 LEU A O 1
ATOM 792 N N . PHE A 1 103 ? -0.191 3.773 -6.630 1.00 98.56 103 PHE A N 1
ATOM 793 C CA . PHE A 1 103 ? -0.752 4.430 -5.447 1.00 98.56 103 PHE A CA 1
ATOM 794 C C . PHE A 1 103 ? -2.182 3.960 -5.243 1.00 98.56 103 PHE A C 1
ATOM 796 O O . PHE A 1 103 ? -3.042 4.225 -6.080 1.00 98.56 103 PHE A O 1
ATOM 803 N N . PHE A 1 104 ? -2.452 3.293 -4.128 1.00 98.69 104 PHE A N 1
ATOM 804 C CA . PHE A 1 104 ? -3.781 2.839 -3.747 1.00 98.69 104 PHE A CA 1
ATOM 805 C C . PHE A 1 104 ? -4.345 3.744 -2.662 1.00 98.69 104 PHE A C 1
ATOM 807 O O . PHE A 1 104 ? -3.716 3.950 -1.624 1.00 98.69 104 PHE A O 1
ATOM 814 N N . ALA A 1 105 ? -5.556 4.252 -2.879 1.00 97.81 105 ALA A N 1
ATOM 815 C CA . ALA A 1 105 ? -6.246 5.105 -1.919 1.00 97.81 105 ALA A CA 1
ATOM 816 C C . ALA A 1 105 ? -7.746 4.772 -1.854 1.00 97.81 105 ALA A C 1
ATOM 818 O O . ALA A 1 105 ? -8.336 4.346 -2.857 1.00 97.81 105 ALA A O 1
ATOM 819 N N . PRO A 1 106 ? -8.407 4.981 -0.702 1.00 96.88 106 PRO A N 1
ATOM 820 C CA . PRO A 1 106 ? -9.838 4.759 -0.591 1.00 96.88 106 PRO A CA 1
ATOM 821 C C . PRO A 1 106 ? -10.656 5.718 -1.461 1.00 96.88 106 PRO A C 1
ATOM 823 O O . PRO A 1 106 ? -10.542 6.937 -1.346 1.00 96.88 106 PRO A O 1
ATOM 826 N N . SER A 1 107 ? -11.567 5.175 -2.263 1.00 96.62 107 SER A N 1
ATOM 827 C CA . SER A 1 107 ? -12.463 5.945 -3.135 1.00 96.62 107 SER A CA 1
ATOM 828 C C . SER A 1 107 ? -13.791 6.323 -2.469 1.00 96.62 107 SER A C 1
ATOM 830 O O . SER A 1 107 ? -14.466 7.252 -2.909 1.00 96.62 107 SER A O 1
ATOM 832 N N . ASN A 1 108 ? -14.166 5.639 -1.383 1.00 96.50 108 ASN A N 1
ATOM 833 C CA . ASN A 1 108 ? -15.383 5.903 -0.604 1.00 96.50 108 ASN A CA 1
ATOM 834 C C . ASN A 1 108 ? -15.097 6.243 0.872 1.00 96.50 108 ASN A C 1
ATOM 836 O O . ASN A 1 108 ? -15.911 5.966 1.765 1.00 96.50 108 ASN A O 1
ATOM 840 N N . ALA A 1 109 ? -13.932 6.838 1.149 1.00 90.56 109 ALA A N 1
ATOM 841 C CA . ALA A 1 109 ? -13.611 7.325 2.484 1.00 90.56 109 ALA A CA 1
ATOM 842 C C . ALA A 1 109 ? -14.730 8.234 3.025 1.00 90.56 109 ALA A C 1
ATOM 844 O O . ALA A 1 109 ? -15.234 9.122 2.343 1.00 90.56 109 ALA A O 1
ATOM 845 N N . GLY A 1 110 ? -15.137 7.991 4.272 1.00 86.88 110 GLY A N 1
ATOM 846 C CA . GLY A 1 110 ? -16.204 8.740 4.946 1.00 86.88 110 GLY A CA 1
ATOM 847 C C . GLY A 1 110 ? -17.613 8.155 4.808 1.00 86.88 110 GLY A C 1
ATOM 848 O O . GLY A 1 110 ? -18.420 8.366 5.711 1.00 86.88 110 GLY A O 1
ATOM 849 N N . THR A 1 111 ? -17.909 7.375 3.762 1.00 94.12 111 THR A N 1
ATOM 850 C CA . THR A 1 111 ? -19.269 6.844 3.519 1.00 94.12 111 THR A CA 1
ATOM 851 C C . THR A 1 111 ? -19.397 5.338 3.719 1.00 94.12 111 THR A C 1
ATOM 853 O O . THR A 1 111 ? -20.500 4.850 3.957 1.00 94.12 111 THR A O 1
ATOM 856 N N . TYR A 1 112 ? -18.291 4.592 3.694 1.00 96.75 112 TYR A N 1
ATOM 857 C CA . TYR A 1 112 ? -18.308 3.166 4.017 1.00 96.75 112 TYR A CA 1
ATOM 858 C C . TYR A 1 112 ? -18.715 2.896 5.477 1.00 96.75 112 TYR A C 1
ATOM 860 O O . TYR A 1 112 ? -18.504 3.727 6.374 1.00 96.75 112 TYR A O 1
ATOM 868 N N . ALA A 1 113 ? -19.269 1.707 5.721 1.00 97.06 113 ALA A N 1
ATOM 869 C CA . ALA A 1 113 ? -19.528 1.200 7.064 1.00 97.06 113 ALA A CA 1
ATOM 870 C C . ALA A 1 113 ? -18.200 0.757 7.715 1.00 97.06 113 ALA A C 1
ATOM 872 O O . ALA A 1 113 ? -17.574 -0.169 7.196 1.00 97.06 113 ALA A O 1
ATOM 873 N N . PRO A 1 114 ? -17.742 1.385 8.819 1.00 96.56 114 PRO A N 1
ATOM 874 C CA . PRO A 1 114 ? -16.499 0.984 9.470 1.00 96.56 114 PRO A CA 1
ATOM 875 C C . PRO A 1 114 ? -16.571 -0.457 9.974 1.00 96.56 114 PRO A C 1
ATOM 877 O O . PRO A 1 114 ? -17.612 -0.905 10.454 1.00 96.56 114 PRO A O 1
ATOM 880 N N . PHE A 1 115 ? -15.446 -1.157 9.907 1.00 96.75 115 PHE A N 1
ATOM 881 C CA . PHE A 1 115 ? -15.268 -2.514 10.420 1.00 96.75 115 PHE A CA 1
ATOM 882 C C . PHE A 1 115 ? -14.367 -2.482 11.664 1.00 96.75 115 PHE A C 1
ATOM 884 O O . PHE A 1 115 ? -13.604 -1.528 11.828 1.00 96.75 115 PHE A O 1
ATOM 891 N N . PRO A 1 116 ? -14.471 -3.450 12.588 1.00 97.38 116 PRO A N 1
ATOM 892 C CA . PRO A 1 116 ? -13.593 -3.501 13.752 1.00 97.38 116 PRO A CA 1
ATOM 893 C C . PRO A 1 116 ? -12.142 -3.763 13.340 1.00 97.38 116 PRO A C 1
ATOM 895 O O . PRO A 1 116 ? -11.871 -4.597 12.480 1.00 97.38 116 PRO A O 1
ATOM 898 N N . ILE A 1 117 ? -11.218 -3.069 13.999 1.00 98.12 117 ILE A N 1
ATOM 899 C CA . ILE A 1 117 ? -9.777 -3.283 13.888 1.00 98.12 117 ILE A CA 1
ATOM 900 C C . ILE A 1 117 ? -9.331 -3.888 15.209 1.00 98.12 117 ILE A C 1
ATOM 902 O O . ILE A 1 117 ? -9.381 -3.225 16.244 1.00 98.12 117 ILE A O 1
ATOM 906 N N . SER A 1 118 ? -8.949 -5.161 15.191 1.00 97.81 118 SER A N 1
ATOM 907 C CA . SER A 1 118 ? -8.455 -5.843 16.389 1.00 97.81 118 SER A CA 1
ATOM 908 C C . SER A 1 118 ? -6.946 -5.652 16.501 1.00 97.81 118 SER A C 1
ATOM 910 O O . SER A 1 118 ? -6.233 -5.789 15.509 1.00 97.81 118 SER A O 1
ATOM 912 N N . ALA A 1 119 ? -6.457 -5.357 17.706 1.00 97.94 119 ALA A N 1
ATOM 913 C CA . ALA A 1 119 ? -5.024 -5.226 17.950 1.00 97.94 119 ALA A CA 1
ATOM 914 C C . ALA A 1 119 ? -4.288 -6.535 17.608 1.00 97.94 119 ALA A C 1
ATOM 916 O O . ALA A 1 119 ? -4.761 -7.624 17.937 1.00 97.94 119 ALA A O 1
ATOM 917 N N . GLY A 1 120 ? -3.139 -6.422 16.942 1.00 97.75 120 GLY A N 1
ATOM 918 C CA . GLY A 1 120 ? -2.281 -7.540 16.546 1.00 97.75 120 GLY A CA 1
ATOM 919 C C . GLY A 1 120 ? -2.883 -8.476 15.496 1.00 97.75 120 GLY A C 1
ATOM 920 O O . GLY A 1 120 ? -2.334 -9.547 15.261 1.00 97.75 120 GLY A O 1
ATOM 921 N N . THR A 1 121 ? -4.016 -8.116 14.887 1.00 98.31 121 THR A N 1
ATOM 922 C CA . THR A 1 121 ? -4.664 -8.927 13.850 1.00 98.31 121 THR A CA 1
ATOM 923 C C . THR A 1 121 ? -4.393 -8.325 12.480 1.00 98.31 121 THR A C 1
ATOM 925 O O . THR A 1 121 ? -4.683 -7.147 12.267 1.00 98.31 121 THR A O 1
ATOM 928 N N . SER A 1 122 ? -3.886 -9.143 11.555 1.00 98.25 122 SER A N 1
ATOM 929 C CA . SER A 1 122 ? -3.759 -8.756 10.150 1.00 98.25 122 SER A CA 1
ATOM 930 C C . SER A 1 122 ? -5.143 -8.660 9.507 1.00 98.25 122 SER A C 1
ATOM 932 O O . SER A 1 122 ? -5.954 -9.586 9.598 1.00 98.25 122 SER A O 1
ATOM 934 N N . ILE A 1 123 ? -5.423 -7.519 8.885 1.00 98.50 123 ILE A N 1
ATOM 935 C CA . ILE A 1 123 ? -6.676 -7.232 8.192 1.00 98.50 123 ILE A CA 1
ATOM 936 C C . ILE A 1 123 ? -6.359 -7.032 6.713 1.00 98.50 123 ILE A C 1
ATOM 938 O O . ILE A 1 123 ? -5.718 -6.033 6.370 1.00 98.50 123 ILE A O 1
ATOM 942 N N . PRO A 1 124 ? -6.817 -7.926 5.823 1.00 98.56 124 PRO A N 1
ATOM 943 C CA . PRO A 1 124 ? -6.664 -7.722 4.393 1.00 98.56 124 PRO A CA 1
ATOM 944 C C . PRO A 1 124 ? -7.519 -6.532 3.946 1.00 98.56 124 PRO A C 1
ATOM 946 O O . PRO A 1 124 ? -8.710 -6.458 4.247 1.00 98.56 124 PRO A O 1
ATOM 949 N N . LEU A 1 125 ? -6.910 -5.584 3.238 1.00 98.50 125 LEU A N 1
ATOM 950 C CA . LEU A 1 125 ? -7.548 -4.347 2.791 1.00 98.50 125 LEU A CA 1
ATOM 951 C C . LEU A 1 125 ? -8.078 -4.483 1.368 1.00 98.50 125 LEU A C 1
ATOM 953 O O . LEU A 1 125 ? -9.259 -4.232 1.109 1.00 98.50 125 LEU A O 1
ATOM 957 N N . PHE A 1 126 ? -7.200 -4.901 0.462 1.00 98.81 126 PHE A N 1
ATOM 958 C CA . PHE A 1 126 ? -7.500 -5.122 -0.942 1.00 98.81 126 PHE A CA 1
ATOM 959 C C . PHE A 1 126 ? -6.565 -6.172 -1.538 1.00 98.81 126 PHE A C 1
ATOM 961 O O . PHE A 1 126 ? -5.541 -6.532 -0.958 1.00 98.81 126 PHE A O 1
ATOM 968 N N . SER A 1 127 ? -6.938 -6.653 -2.715 1.00 98.69 127 SER A N 1
ATOM 969 C CA . SER A 1 127 ? -6.145 -7.574 -3.521 1.00 98.69 127 SER A CA 1
ATOM 970 C C . SER A 1 127 ? -6.150 -7.150 -4.978 1.00 98.69 127 SER A C 1
ATOM 972 O O . SER A 1 127 ? -7.060 -6.445 -5.411 1.00 98.69 127 SER A O 1
ATOM 974 N N . PHE A 1 128 ? -5.145 -7.567 -5.736 1.00 98.38 128 PHE A N 1
ATOM 975 C CA . PHE A 1 128 ? -5.080 -7.312 -7.166 1.00 98.38 128 PHE A CA 1
ATOM 976 C C . PHE A 1 128 ? -4.219 -8.341 -7.889 1.00 98.38 128 PHE A C 1
ATOM 978 O O . PHE A 1 128 ? -3.421 -9.059 -7.291 1.00 98.38 128 PHE A O 1
ATOM 985 N N . GLN A 1 129 ? -4.360 -8.376 -9.206 1.00 96.56 129 GLN A N 1
ATOM 986 C CA . GLN A 1 129 ? -3.501 -9.134 -10.099 1.00 96.56 129 GLN A CA 1
ATOM 987 C C . GLN A 1 129 ? -2.752 -8.171 -11.016 1.00 96.56 129 GLN A C 1
ATOM 989 O O . GLN A 1 129 ? -3.292 -7.151 -11.450 1.00 96.56 129 GLN A O 1
ATOM 994 N N . SER A 1 130 ? -1.508 -8.509 -11.339 1.00 94.56 130 SER A N 1
ATOM 995 C CA . SER A 1 130 ? -0.770 -7.811 -12.389 1.00 94.56 130 SER A CA 1
ATOM 996 C C . SER A 1 130 ? -1.425 -8.081 -13.742 1.00 94.56 130 SER A C 1
ATOM 998 O O . SER A 1 130 ? -1.635 -9.237 -14.117 1.00 94.56 130 SER A O 1
ATOM 1000 N N . GLY A 1 131 ? -1.714 -7.031 -14.511 1.00 90.81 131 GLY A N 1
ATOM 1001 C CA . GLY A 1 131 ? -2.189 -7.186 -15.887 1.00 90.81 131 GLY A CA 1
ATOM 1002 C C . GLY A 1 131 ? -1.121 -7.686 -16.860 1.00 90.81 131 GLY A C 1
ATOM 1003 O O . GLY A 1 131 ? -1.463 -8.174 -17.934 1.00 90.81 131 GLY A O 1
ATOM 1004 N N . SER A 1 132 ? 0.149 -7.633 -16.458 1.00 85.38 132 SER A N 1
ATOM 1005 C CA . SER A 1 132 ? 1.301 -8.090 -17.242 1.00 85.38 132 SER A CA 1
ATOM 1006 C C . SER A 1 132 ? 1.788 -9.481 -16.819 1.00 85.38 132 SER A C 1
ATOM 1008 O O . SER A 1 132 ? 2.818 -9.950 -17.298 1.00 85.38 132 SER A O 1
ATOM 1010 N N . GLY A 1 133 ? 1.060 -10.151 -15.917 1.00 86.00 133 GLY A N 1
ATOM 1011 C CA . GLY A 1 133 ? 1.503 -11.390 -15.281 1.00 86.00 133 GLY A CA 1
ATOM 1012 C C . GLY A 1 133 ? 2.653 -11.153 -14.301 1.00 86.00 133 GLY A C 1
ATOM 1013 O O . GLY A 1 133 ? 2.849 -10.041 -13.803 1.00 86.00 133 GLY A O 1
ATOM 1014 N N . CYS A 1 134 ? 3.413 -12.204 -14.005 1.00 87.31 134 CYS A N 1
ATOM 1015 C CA . CYS A 1 134 ? 4.591 -12.068 -13.163 1.00 87.31 134 CYS A CA 1
ATOM 1016 C C . CYS A 1 134 ? 5.755 -11.442 -13.939 1.00 87.31 134 CYS A C 1
ATOM 1018 O O . CYS A 1 134 ? 6.275 -12.045 -14.876 1.00 87.31 134 CYS A O 1
ATOM 1020 N N . VAL A 1 135 ? 6.171 -10.247 -13.526 1.00 87.12 135 VAL A N 1
ATOM 1021 C CA . VAL A 1 135 ? 7.215 -9.452 -14.199 1.00 87.12 135 VAL A CA 1
ATOM 1022 C C . VAL A 1 135 ? 8.397 -9.107 -13.289 1.00 87.12 135 VAL A C 1
ATOM 1024 O O . VAL A 1 135 ? 9.333 -8.447 -13.726 1.00 87.12 135 VAL A O 1
ATOM 1027 N N . GLY A 1 136 ? 8.379 -9.574 -12.041 1.00 90.44 136 GLY A N 1
ATOM 1028 C CA . GLY A 1 136 ? 9.446 -9.364 -11.069 1.00 90.44 136 GLY A CA 1
ATOM 1029 C C . GLY A 1 136 ? 8.908 -9.211 -9.653 1.00 90.44 136 GLY A C 1
ATOM 1030 O O . GLY A 1 136 ? 7.742 -9.501 -9.377 1.00 90.44 136 GLY A O 1
ATOM 1031 N N . ASP A 1 137 ? 9.782 -8.762 -8.764 1.00 94.88 137 ASP A N 1
ATOM 1032 C CA . ASP A 1 137 ? 9.449 -8.573 -7.360 1.00 94.88 137 ASP A CA 1
ATOM 1033 C C . ASP A 1 137 ? 8.693 -7.261 -7.157 1.00 94.88 137 ASP A C 1
ATOM 1035 O O . ASP A 1 137 ? 9.050 -6.236 -7.731 1.00 94.88 137 ASP A O 1
ATOM 1039 N N . LEU A 1 138 ? 7.668 -7.293 -6.311 1.00 97.50 138 LEU A N 1
ATOM 1040 C CA . LEU A 1 138 ? 6.954 -6.101 -5.862 1.00 97.50 138 LEU A CA 1
ATOM 1041 C C . LEU A 1 138 ? 7.328 -5.801 -4.416 1.00 97.50 138 LEU A C 1
ATOM 1043 O O . LEU A 1 138 ? 7.558 -6.719 -3.632 1.00 97.50 138 LEU A O 1
ATOM 1047 N N . ALA A 1 139 ? 7.353 -4.530 -4.036 1.00 98.31 139 ALA A N 1
ATOM 1048 C CA . ALA A 1 139 ? 7.629 -4.132 -2.661 1.00 98.31 139 ALA A CA 1
ATOM 1049 C C . ALA A 1 139 ? 6.688 -3.013 -2.219 1.00 98.31 139 ALA A C 1
ATOM 1051 O O . ALA A 1 139 ? 6.237 -2.200 -3.023 1.00 98.31 139 ALA A O 1
ATOM 1052 N N . LEU A 1 140 ? 6.390 -2.957 -0.924 1.00 98.81 140 LEU A N 1
ATOM 1053 C CA . LEU A 1 140 ? 5.769 -1.770 -0.347 1.00 98.81 140 LEU A CA 1
ATOM 1054 C C . LEU A 1 140 ? 6.797 -0.636 -0.299 1.00 98.81 140 LEU A C 1
ATOM 1056 O O . LEU A 1 140 ? 7.960 -0.863 0.033 1.00 98.81 140 LEU A O 1
ATOM 1060 N N . TYR A 1 141 ? 6.346 0.577 -0.607 1.00 98.75 141 TYR A N 1
ATOM 1061 C CA . TYR A 1 141 ? 7.184 1.774 -0.638 1.00 98.75 141 TYR A CA 1
ATOM 1062 C C . TYR A 1 141 ? 7.907 2.033 0.694 1.00 98.75 141 TYR A C 1
ATOM 1064 O O . TYR A 1 141 ? 7.321 1.898 1.776 1.00 98.75 141 TYR A O 1
ATOM 1072 N N . ASP A 1 142 ? 9.179 2.425 0.618 1.00 98.19 142 ASP A N 1
ATOM 1073 C CA . ASP A 1 142 ? 9.979 2.843 1.770 1.00 98.19 142 ASP A CA 1
ATOM 1074 C C . ASP A 1 142 ? 9.971 4.378 1.877 1.00 98.19 142 ASP A C 1
ATOM 1076 O O . ASP A 1 142 ? 10.687 5.076 1.155 1.00 98.19 142 ASP A O 1
ATOM 1080 N N . ASN A 1 143 ? 9.194 4.906 2.831 1.00 97.94 143 ASN A N 1
ATOM 1081 C CA . ASN A 1 143 ? 9.072 6.348 3.099 1.00 97.94 143 ASN A CA 1
ATOM 1082 C C . ASN A 1 143 ? 10.402 7.039 3.480 1.00 97.94 143 ASN A C 1
ATOM 1084 O O . ASN A 1 143 ? 10.426 8.252 3.667 1.00 97.94 143 ASN A O 1
ATOM 1088 N N . VAL A 1 144 ? 11.494 6.294 3.679 1.00 96.69 144 VAL A N 1
ATOM 1089 C CA . VAL A 1 144 ? 12.805 6.838 4.047 1.00 96.69 144 VAL A CA 1
ATOM 1090 C C . VAL A 1 144 ? 13.815 6.673 2.918 1.00 96.69 144 VAL A C 1
ATOM 1092 O O . VAL A 1 144 ? 14.520 7.628 2.592 1.00 96.69 144 VAL A O 1
ATOM 1095 N N . ASN A 1 145 ? 13.919 5.474 2.342 1.00 97.25 145 ASN A N 1
ATOM 1096 C CA . ASN A 1 145 ? 15.038 5.132 1.456 1.00 97.25 145 ASN A CA 1
ATOM 1097 C C . ASN A 1 145 ? 14.667 5.003 -0.026 1.00 97.25 145 ASN A C 1
ATOM 1099 O O . ASN A 1 145 ? 15.577 4.869 -0.844 1.00 97.25 145 ASN A O 1
ATOM 1103 N N . ASP A 1 146 ? 13.382 5.045 -0.392 1.00 98.06 146 ASP A N 1
ATOM 1104 C CA . ASP A 1 146 ? 12.990 4.927 -1.799 1.00 98.06 146 ASP A CA 1
ATOM 1105 C C . ASP A 1 146 ? 13.526 6.111 -2.636 1.00 98.06 146 ASP A C 1
ATOM 1107 O O . ASP A 1 146 ? 13.421 7.263 -2.195 1.00 98.06 146 ASP A O 1
ATOM 1111 N N . PRO A 1 147 ? 14.098 5.873 -3.834 1.00 97.50 147 PRO A N 1
ATOM 1112 C CA . PRO A 1 147 ? 14.593 6.932 -4.713 1.00 97.50 147 PRO A CA 1
ATOM 1113 C C . PRO A 1 147 ? 13.572 8.029 -5.049 1.00 97.50 147 PRO A C 1
ATOM 1115 O O . PRO A 1 147 ? 13.965 9.188 -5.217 1.00 97.50 147 PRO A O 1
ATOM 1118 N N . LEU A 1 148 ? 12.275 7.707 -5.109 1.00 97.69 148 LEU A N 1
ATOM 1119 C CA . LEU A 1 148 ? 11.213 8.675 -5.398 1.00 97.69 148 LEU A CA 1
ATOM 1120 C C . LEU A 1 148 ? 11.067 9.742 -4.304 1.00 97.69 148 LEU A C 1
ATOM 1122 O O . LEU A 1 148 ? 10.597 10.841 -4.596 1.00 97.69 148 LEU A O 1
ATOM 1126 N N . ASN A 1 149 ? 11.575 9.501 -3.087 1.00 96.62 149 ASN A N 1
ATOM 1127 C CA . ASN A 1 149 ? 11.662 10.523 -2.034 1.00 96.62 149 ASN A CA 1
ATOM 1128 C C . ASN A 1 149 ? 12.518 11.734 -2.460 1.00 96.62 149 ASN A C 1
ATOM 1130 O O . ASN A 1 149 ? 12.401 12.820 -1.891 1.00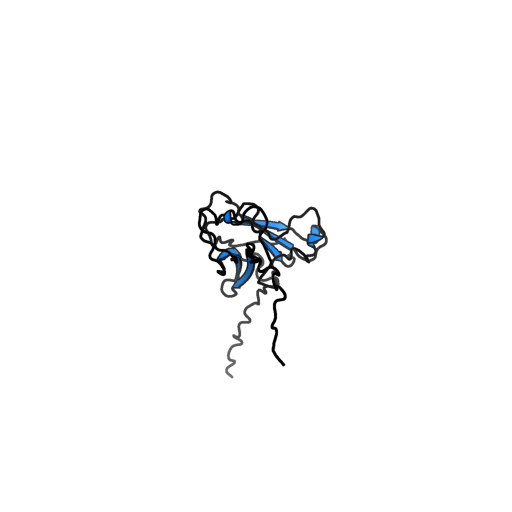 96.62 149 ASN A O 1
ATOM 1134 N N . GLY A 1 150 ? 13.377 11.572 -3.474 1.00 95.75 150 GLY A N 1
ATOM 1135 C CA . GLY A 1 150 ? 14.132 12.662 -4.092 1.00 95.75 150 GLY A CA 1
ATOM 1136 C C . GLY A 1 150 ? 13.302 13.587 -4.994 1.00 95.75 150 GLY A C 1
ATOM 1137 O O . GLY A 1 150 ? 13.822 14.619 -5.422 1.00 95.75 150 GLY A O 1
ATOM 1138 N N . VAL A 1 151 ? 12.037 13.253 -5.282 1.00 96.69 151 VAL A N 1
ATOM 1139 C CA . VAL A 1 151 ? 11.155 13.987 -6.203 1.00 96.69 151 VAL A CA 1
ATOM 1140 C C . VAL A 1 151 ? 10.087 14.765 -5.413 1.00 96.69 151 VAL A C 1
ATOM 1142 O O . VAL A 1 151 ? 9.038 14.225 -5.069 1.00 96.69 151 VAL A O 1
ATOM 1145 N N . PRO A 1 152 ? 10.288 16.069 -5.134 1.00 92.38 152 PRO A N 1
ATOM 1146 C CA . PRO A 1 152 ? 9.487 16.817 -4.153 1.00 92.38 152 PRO A CA 1
ATOM 1147 C C . PRO A 1 152 ? 8.030 17.084 -4.564 1.00 92.38 152 PRO A C 1
ATOM 1149 O O . PRO A 1 152 ? 7.238 17.566 -3.756 1.00 92.38 152 PRO A O 1
ATOM 1152 N N . THR A 1 153 ? 7.672 16.844 -5.824 1.00 95.31 153 THR A N 1
ATOM 1153 C CA . THR A 1 153 ? 6.321 17.074 -6.358 1.00 95.31 153 THR A CA 1
ATOM 1154 C C . THR A 1 153 ? 5.404 15.863 -6.230 1.00 95.31 153 THR A C 1
ATOM 1156 O O . THR A 1 153 ? 4.220 15.977 -6.546 1.00 95.31 153 THR A O 1
ATOM 1159 N N . ILE A 1 154 ? 5.927 14.717 -5.792 1.00 96.31 154 ILE A N 1
ATOM 1160 C CA . ILE A 1 154 ? 5.202 13.449 -5.748 1.00 96.31 154 ILE A CA 1
ATOM 1161 C C . ILE A 1 154 ? 5.034 13.028 -4.291 1.00 96.31 154 ILE A C 1
ATOM 1163 O O . ILE A 1 154 ? 5.995 12.953 -3.535 1.00 96.31 154 ILE A O 1
ATOM 1167 N N . ASN A 1 155 ? 3.789 12.768 -3.891 1.00 95.00 155 ASN A N 1
ATOM 1168 C CA . ASN A 1 155 ? 3.472 12.277 -2.555 1.00 95.00 155 ASN A CA 1
ATOM 1169 C C . ASN A 1 155 ? 3.277 10.760 -2.600 1.00 95.00 155 ASN A C 1
ATOM 1171 O O . ASN A 1 155 ? 2.177 10.272 -2.867 1.00 95.00 155 ASN A O 1
ATOM 1175 N N . ALA A 1 156 ? 4.368 10.032 -2.386 1.00 97.19 156 ALA A N 1
ATOM 1176 C CA . ALA A 1 156 ? 4.399 8.578 -2.465 1.00 97.19 156 ALA A CA 1
ATOM 1177 C C . ALA A 1 156 ? 4.306 7.878 -1.107 1.00 97.19 156 ALA A C 1
ATOM 1179 O O . ALA A 1 156 ? 4.173 6.658 -1.071 1.00 97.19 156 ALA A O 1
ATOM 1180 N N . ASP A 1 157 ? 4.322 8.623 -0.005 1.00 97.62 157 ASP A N 1
ATOM 1181 C CA . ASP A 1 157 ? 4.388 8.047 1.332 1.00 97.62 157 ASP A CA 1
ATOM 1182 C C . ASP A 1 157 ? 3.233 7.084 1.612 1.00 97.62 157 ASP A C 1
ATOM 1184 O O . ASP A 1 157 ? 2.050 7.396 1.430 1.00 97.62 157 ASP A O 1
ATOM 1188 N N . ASN A 1 158 ? 3.582 5.923 2.162 1.00 98.56 158 ASN A N 1
ATOM 1189 C CA . ASN A 1 158 ? 2.618 5.105 2.872 1.00 98.56 158 ASN A CA 1
ATOM 1190 C C . ASN A 1 158 ? 2.060 5.910 4.049 1.00 98.56 158 ASN A C 1
ATOM 1192 O O . ASN A 1 158 ? 2.801 6.450 4.879 1.00 98.56 158 ASN A O 1
ATOM 1196 N N . ASN A 1 159 ? 0.734 5.992 4.116 1.00 98.12 159 ASN A N 1
ATOM 1197 C CA . ASN A 1 159 ? 0.039 6.801 5.103 1.00 98.12 159 ASN A CA 1
ATOM 1198 C C . ASN A 1 159 ? -1.184 6.056 5.625 1.00 98.12 159 ASN A C 1
ATOM 1200 O O . ASN A 1 159 ? -2.009 5.580 4.847 1.00 98.12 159 ASN A O 1
ATOM 1204 N N . MET A 1 160 ? -1.338 6.004 6.942 1.00 98.00 160 MET A N 1
ATOM 1205 C CA . MET A 1 160 ? -2.507 5.430 7.597 1.00 98.00 160 MET A CA 1
ATOM 1206 C C . MET A 1 160 ? -3.059 6.435 8.590 1.00 98.00 160 MET A C 1
ATOM 1208 O O . MET A 1 160 ? -2.345 6.893 9.477 1.00 98.00 160 MET A O 1
ATOM 1212 N N . VAL A 1 161 ? -4.345 6.754 8.470 1.00 96.00 161 VAL A N 1
ATOM 1213 C CA . VAL A 1 161 ? -5.027 7.650 9.407 1.00 96.00 161 VAL A CA 1
ATOM 1214 C C . VAL A 1 161 ? -6.349 7.015 9.808 1.00 96.00 161 VAL A C 1
ATOM 1216 O O . VAL A 1 161 ? -7.248 6.846 8.983 1.00 96.00 161 VAL A O 1
ATOM 1219 N N . ILE A 1 162 ? -6.470 6.683 11.093 1.00 96.50 162 ILE A N 1
ATOM 1220 C CA . ILE A 1 162 ? -7.668 6.090 11.693 1.00 96.50 162 ILE A CA 1
ATOM 1221 C C . ILE A 1 162 ? -8.271 7.110 12.655 1.00 96.50 162 ILE A C 1
ATOM 1223 O O . ILE A 1 162 ? -7.587 7.602 13.546 1.00 96.50 162 ILE A O 1
ATOM 1227 N N . LEU A 1 163 ? -9.568 7.398 12.521 1.00 95.31 163 LEU A N 1
ATOM 1228 C CA . LEU A 1 163 ? -10.269 8.417 13.310 1.00 95.31 163 LEU A CA 1
ATOM 1229 C C . LEU A 1 163 ? -10.032 8.283 14.826 1.00 95.31 163 LEU A C 1
ATOM 1231 O O . LEU A 1 163 ? -9.799 9.278 15.507 1.00 95.31 163 LEU A O 1
ATOM 1235 N N . GLY A 1 164 ? -10.086 7.059 15.353 1.00 95.19 164 GLY A N 1
ATOM 1236 C CA . GLY A 1 164 ? -9.882 6.761 16.770 1.00 95.19 164 GLY A CA 1
ATOM 1237 C C . GLY A 1 164 ? -8.453 6.954 17.271 1.00 95.19 164 GLY A C 1
ATOM 1238 O O . GLY A 1 164 ? -8.268 7.096 18.475 1.00 95.19 164 GLY A O 1
ATOM 1239 N N . ALA A 1 165 ? -7.460 6.976 16.378 1.00 95.44 165 ALA A N 1
ATOM 1240 C CA . ALA A 1 165 ? -6.065 7.240 16.724 1.00 95.44 165 ALA A CA 1
ATOM 1241 C C . ALA A 1 165 ? -5.768 8.745 16.866 1.00 95.44 165 ALA A C 1
ATOM 1243 O O . ALA A 1 165 ? -4.714 9.123 17.372 1.00 95.44 165 ALA A O 1
ATOM 1244 N N . GLY A 1 166 ? -6.710 9.604 16.460 1.00 92.06 166 GLY A N 1
ATOM 1245 C CA . GLY A 1 166 ? -6.525 11.049 16.412 1.00 92.06 166 GLY A CA 1
ATOM 1246 C C . GLY A 1 166 ? -5.946 11.528 15.075 1.00 92.06 166 GLY A C 1
ATOM 1247 O O . GLY A 1 166 ? -5.918 10.781 14.096 1.00 92.06 166 GLY A O 1
ATOM 1248 N N . PRO A 1 167 ? -5.550 12.809 14.989 1.00 87.19 167 PRO A N 1
ATOM 1249 C CA . PRO A 1 167 ? -4.979 13.364 13.771 1.00 87.19 167 PRO A CA 1
ATOM 1250 C C . PRO A 1 167 ? -3.537 12.882 13.572 1.00 87.19 167 PRO A C 1
ATOM 1252 O O . PRO A 1 167 ? -2.731 12.949 14.497 1.00 87.19 167 PRO A O 1
ATOM 1255 N N . GLY A 1 168 ? -3.198 12.492 12.345 1.00 92.88 168 GLY A N 1
ATOM 1256 C CA . GLY A 1 168 ? -1.820 12.204 11.944 1.00 92.88 168 GLY A CA 1
ATOM 1257 C C . GLY A 1 168 ? -1.638 10.828 11.316 1.00 92.88 168 GLY A C 1
ATOM 1258 O O . GLY A 1 168 ? -2.508 9.963 11.419 1.00 92.88 168 GLY A O 1
ATOM 1259 N N . ASN A 1 169 ? -0.497 10.669 10.647 1.00 96.81 169 ASN A N 1
ATOM 1260 C CA . ASN A 1 169 ? -0.056 9.389 10.115 1.00 96.81 169 ASN A CA 1
ATOM 1261 C C . ASN A 1 169 ? 0.364 8.474 11.271 1.00 96.81 169 ASN A C 1
ATOM 1263 O O . ASN A 1 169 ? 1.203 8.864 12.080 1.00 96.81 169 ASN A O 1
ATOM 1267 N N . ILE A 1 170 ? -0.204 7.274 11.323 1.00 97.62 170 ILE A N 1
ATOM 1268 C CA . ILE A 1 170 ? 0.178 6.211 12.260 1.00 97.62 170 ILE A CA 1
ATOM 1269 C C . ILE A 1 170 ? 0.843 5.021 11.556 1.00 97.62 170 ILE A C 1
ATOM 1271 O O . ILE A 1 170 ? 1.046 3.979 12.173 1.00 97.62 170 ILE A O 1
ATOM 1275 N N . TYR A 1 171 ? 1.157 5.141 10.264 1.00 98.31 171 TYR A N 1
ATOM 1276 C CA . TYR A 1 171 ? 1.985 4.165 9.564 1.00 98.31 171 TYR A CA 1
ATOM 1277 C C . TYR A 1 171 ? 3.381 4.121 10.198 1.00 98.31 171 TYR A C 1
ATOM 1279 O O . TYR A 1 171 ? 4.026 5.156 10.367 1.00 98.31 171 TYR A O 1
ATOM 1287 N N . ALA A 1 172 ? 3.828 2.917 10.540 1.00 97.88 172 ALA A N 1
ATOM 1288 C CA . ALA A 1 172 ? 5.081 2.664 11.244 1.00 97.88 172 ALA A CA 1
ATOM 1289 C C . ALA A 1 172 ? 6.086 1.842 10.423 1.00 97.88 172 ALA A C 1
ATOM 1291 O O . ALA A 1 172 ? 7.256 1.776 10.797 1.00 97.88 172 ALA A O 1
ATOM 1292 N N . GLY A 1 173 ? 5.665 1.231 9.310 1.00 98.06 173 GLY A N 1
ATOM 1293 C CA . GLY A 1 173 ? 6.559 0.464 8.444 1.00 98.06 173 GLY A CA 1
ATOM 1294 C C . GLY A 1 173 ? 5.883 -0.664 7.671 1.00 98.06 173 GLY A C 1
ATOM 1295 O O . GLY A 1 173 ? 4.664 -0.847 7.717 1.00 98.06 173 GLY A O 1
ATOM 1296 N N . ASN A 1 174 ? 6.718 -1.441 6.986 1.00 98.56 174 ASN A N 1
ATOM 1297 C CA . ASN A 1 174 ? 6.324 -2.621 6.229 1.00 98.56 174 ASN A CA 1
ATOM 1298 C C . ASN A 1 174 ? 6.802 -3.888 6.955 1.00 98.56 174 ASN A C 1
ATOM 1300 O O . ASN A 1 174 ? 7.971 -3.977 7.326 1.00 98.56 174 ASN A O 1
ATOM 1304 N N . ASP A 1 175 ? 5.919 -4.871 7.111 1.00 98.25 175 ASP A N 1
ATOM 1305 C CA . ASP A 1 175 ? 6.235 -6.194 7.668 1.00 98.25 175 ASP A CA 1
ATOM 1306 C C . ASP A 1 175 ? 6.717 -7.183 6.589 1.00 98.25 175 ASP A C 1
ATOM 1308 O O . ASP A 1 175 ? 7.309 -8.216 6.904 1.00 98.25 175 ASP A O 1
ATOM 1312 N N . SER A 1 176 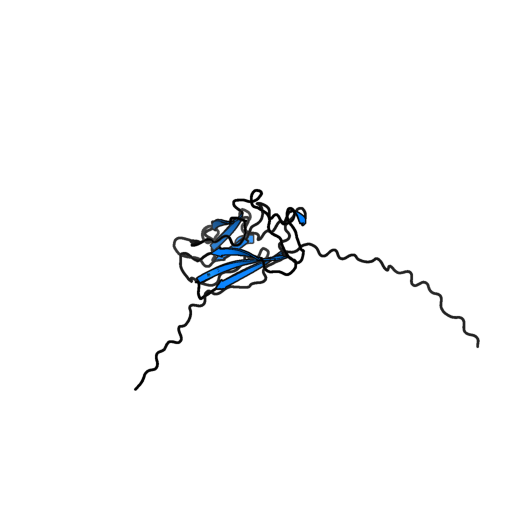? 6.503 -6.858 5.311 1.00 97.69 176 SER A N 1
ATOM 1313 C CA . SER A 1 176 ? 6.996 -7.615 4.158 1.00 97.69 176 SER A CA 1
ATOM 1314 C C . SER A 1 176 ? 8.196 -6.927 3.504 1.00 97.69 176 SER A C 1
ATOM 1316 O O . SER A 1 176 ? 8.207 -5.705 3.349 1.00 97.69 176 SER A O 1
ATOM 1318 N N . GLY A 1 177 ? 9.163 -7.722 3.039 1.00 96.62 177 GLY A N 1
ATOM 1319 C CA . GLY A 1 177 ? 10.186 -7.273 2.090 1.00 96.62 177 GLY A CA 1
ATOM 1320 C C . GLY A 1 177 ? 9.702 -7.363 0.639 1.00 96.62 177 GLY A C 1
ATOM 1321 O O . GLY A 1 177 ? 8.508 -7.267 0.360 1.00 96.62 177 GLY A O 1
ATOM 1322 N N . ASN A 1 178 ? 10.635 -7.598 -0.282 1.00 96.31 178 ASN A N 1
ATOM 1323 C CA . ASN A 1 178 ? 10.328 -7.889 -1.680 1.00 96.31 178 ASN A CA 1
ATOM 1324 C C . ASN A 1 178 ? 9.504 -9.180 -1.803 1.00 96.31 178 ASN A C 1
ATOM 1326 O O . ASN A 1 178 ? 9.868 -10.228 -1.266 1.00 96.31 178 ASN A O 1
ATOM 1330 N N . VAL A 1 179 ? 8.407 -9.101 -2.547 1.00 96.12 179 VAL A N 1
ATOM 1331 C CA . VAL A 1 179 ? 7.465 -10.188 -2.796 1.00 96.12 179 VAL A CA 1
ATOM 1332 C C . VAL A 1 179 ? 7.641 -10.665 -4.226 1.00 96.12 179 VAL A C 1
ATOM 1334 O O . VAL A 1 179 ? 7.212 -10.011 -5.179 1.00 96.12 179 VAL A O 1
ATOM 1337 N N . SER A 1 180 ? 8.266 -11.830 -4.364 1.00 92.31 180 SER A N 1
ATOM 1338 C CA . SER A 1 180 ? 8.481 -12.460 -5.660 1.00 92.31 180 SER A CA 1
ATOM 1339 C C . SER A 1 180 ? 7.268 -13.276 -6.084 1.00 92.31 180 SER A C 1
ATOM 1341 O O . SER A 1 180 ? 6.803 -14.149 -5.347 1.00 92.31 180 SER A O 1
ATOM 1343 N N . CYS A 1 181 ? 6.796 -13.056 -7.307 1.00 86.81 181 CYS A N 1
ATOM 1344 C CA . CYS A 1 181 ? 5.851 -13.957 -7.954 1.00 86.81 181 CYS A CA 1
ATOM 1345 C C . CYS A 1 181 ? 6.594 -15.154 -8.562 1.00 86.81 181 CYS A C 1
ATOM 1347 O O . CYS A 1 181 ? 6.633 -15.336 -9.769 1.00 86.81 181 CYS A O 1
ATOM 1349 N N . ALA A 1 182 ? 7.253 -15.982 -7.749 1.00 70.69 182 ALA A N 1
ATOM 1350 C CA . ALA A 1 182 ? 7.970 -17.138 -8.286 1.00 70.69 182 ALA A CA 1
ATOM 1351 C C . ALA A 1 182 ? 7.011 -18.006 -9.120 1.00 70.69 182 ALA A C 1
ATOM 1353 O O . ALA A 1 182 ? 6.066 -18.575 -8.573 1.00 70.69 182 ALA A O 1
ATOM 1354 N N . ALA A 1 183 ? 7.251 -18.116 -10.432 1.00 56.56 183 ALA A N 1
ATOM 1355 C CA . ALA A 1 183 ? 6.521 -19.057 -11.270 1.00 56.56 183 ALA A CA 1
ATOM 1356 C C . ALA A 1 183 ? 6.599 -20.432 -10.599 1.00 56.56 183 ALA A C 1
ATOM 1358 O O . ALA A 1 183 ? 7.681 -20.839 -10.165 1.00 56.56 183 ALA A O 1
ATOM 1359 N N . LEU A 1 184 ? 5.470 -21.136 -10.473 1.00 53.41 184 LEU A N 1
ATOM 1360 C CA . LEU A 1 184 ? 5.515 -22.547 -10.109 1.00 53.41 184 LEU A CA 1
ATOM 1361 C C . LEU A 1 184 ? 6.425 -23.220 -11.139 1.00 53.41 184 LEU A C 1
ATOM 1363 O O . LEU A 1 184 ? 6.042 -23.398 -12.294 1.00 53.41 184 LEU A O 1
ATOM 1367 N N . CYS A 1 185 ? 7.648 -23.572 -10.745 1.00 44.69 185 CYS A N 1
ATOM 1368 C CA . CYS A 1 185 ? 8.361 -24.635 -11.421 1.00 44.69 185 CYS A CA 1
ATOM 1369 C C . CYS A 1 185 ? 7.476 -25.859 -11.208 1.00 44.69 185 CYS A C 1
ATOM 1371 O O . CYS A 1 185 ? 7.543 -26.483 -10.148 1.00 44.69 185 CYS A O 1
ATOM 1373 N N . GLU A 1 186 ? 6.588 -26.153 -12.158 1.00 47.91 186 GLU A N 1
ATOM 1374 C CA . GLU A 1 186 ? 5.939 -27.449 -12.200 1.00 47.91 186 GLU A CA 1
ATOM 1375 C C . GLU A 1 186 ? 7.063 -28.476 -12.262 1.00 47.91 186 GLU A C 1
ATOM 1377 O O . GLU A 1 186 ? 7.708 -28.684 -13.291 1.00 47.91 186 GLU A O 1
ATOM 1382 N N . ALA A 1 187 ? 7.335 -29.105 -11.124 1.00 46.00 187 ALA A N 1
ATOM 1383 C CA . ALA A 1 187 ? 8.047 -30.361 -11.070 1.00 46.00 187 ALA A CA 1
ATOM 1384 C C . ALA A 1 187 ? 7.117 -31.455 -11.619 1.00 46.00 187 ALA A C 1
ATOM 1386 O O . ALA A 1 187 ? 6.794 -32.406 -10.921 1.00 46.00 187 ALA A O 1
ATOM 1387 N N . ASP A 1 188 ? 6.683 -31.303 -12.869 1.00 48.88 188 ASP A N 1
ATOM 1388 C CA . ASP A 1 188 ? 6.241 -32.405 -13.714 1.00 48.88 188 ASP A CA 1
ATOM 1389 C C . ASP A 1 188 ? 7.249 -32.545 -14.860 1.00 48.88 188 ASP A C 1
ATOM 1391 O O . ASP A 1 188 ? 6.948 -32.512 -16.053 1.00 48.88 188 ASP A O 1
ATOM 1395 N N . ALA A 1 189 ? 8.524 -32.686 -14.481 1.00 49.00 189 ALA A N 1
ATOM 1396 C CA . ALA A 1 189 ? 9.461 -33.408 -15.323 1.00 49.00 189 ALA A CA 1
ATOM 1397 C C . ALA A 1 189 ? 9.012 -34.869 -15.269 1.00 49.00 189 ALA A C 1
ATOM 1399 O O . ALA A 1 189 ? 9.424 -35.627 -14.390 1.00 49.00 189 ALA A O 1
ATOM 1400 N N . GLY A 1 190 ? 8.078 -35.186 -16.166 1.00 48.59 190 GLY A N 1
ATOM 1401 C CA . GLY A 1 190 ? 7.397 -36.460 -16.253 1.00 48.59 190 GLY A CA 1
ATOM 1402 C C . GLY A 1 190 ? 8.337 -37.634 -16.036 1.00 48.59 190 GLY A C 1
ATOM 1403 O O . GLY A 1 190 ? 9.479 -37.656 -16.503 1.00 48.59 190 GLY A O 1
ATOM 1404 N N . ALA A 1 191 ? 7.823 -38.632 -15.324 1.00 44.94 191 ALA A N 1
ATOM 1405 C CA . ALA A 1 191 ? 8.425 -39.946 -15.253 1.00 44.94 191 ALA A CA 1
ATOM 1406 C C . ALA A 1 191 ? 8.699 -40.453 -16.681 1.00 44.94 191 ALA A C 1
ATOM 1408 O O . ALA A 1 191 ? 7.807 -40.963 -17.361 1.00 44.94 191 ALA A O 1
ATOM 1409 N N . LEU A 1 192 ? 9.943 -40.314 -17.143 1.00 47.28 192 LEU A N 1
ATOM 1410 C CA . LEU A 1 192 ? 10.434 -41.063 -18.285 1.00 47.28 192 LEU A CA 1
ATOM 1411 C C . LEU A 1 192 ? 10.506 -42.521 -17.841 1.00 47.28 192 LEU A C 1
ATOM 1413 O O . LEU A 1 192 ? 11.432 -42.942 -17.152 1.00 47.28 192 LEU A O 1
ATOM 1417 N N . SER A 1 193 ? 9.475 -43.268 -18.215 1.00 46.72 193 SER A N 1
ATOM 1418 C CA . SER A 1 193 ? 9.533 -44.718 -18.279 1.00 46.72 193 SER A CA 1
ATOM 1419 C C . SER A 1 193 ? 10.291 -45.099 -19.549 1.00 46.72 193 SER A C 1
ATOM 1421 O O . SER A 1 193 ? 9.787 -44.914 -20.655 1.00 46.72 193 SER A O 1
ATOM 1423 N N . TYR A 1 194 ? 11.507 -45.614 -19.371 1.00 47.97 194 TYR A N 1
ATOM 1424 C CA . TYR A 1 194 ? 12.189 -46.507 -20.307 1.00 47.97 194 TYR A CA 1
ATOM 1425 C C . TYR A 1 194 ? 12.892 -47.601 -19.510 1.00 47.97 194 TYR A C 1
ATOM 1427 O O . TYR A 1 194 ? 13.565 -47.254 -18.512 1.00 47.97 194 TYR A O 1
#

Secondary structure (DSSP, 8-state):
--------------------PPP-EEEEEEEETTTTEEEEEEEESS-B-TTTT-B-TT-BEEEEEE--TT---EEEEEESSSS-EEEEEE-GGGGT-SEEEEEEEESSTTTSPP--B-TT-EEEEEEEEETT---SEEEE--TTT-GGGG-TT-----B--BGGG-SS--EEEES---EE--------------